Protein AF-A0A3D5XSU3-F1 (afdb_monomer)

Solvent-accessible surface area (backbone atoms only — not comparable to full-atom values): 10838 Å² total; per-residue (Å²): 133,84,71,90,70,83,76,80,87,77,73,99,53,97,87,72,86,68,95,64,68,69,84,56,49,85,48,54,34,37,30,35,28,32,34,83,66,58,62,70,67,56,58,57,62,57,56,72,52,67,53,77,40,77,46,55,34,72,79,31,37,58,52,49,68,58,50,51,60,66,42,47,80,34,43,47,88,50,68,64,54,59,44,76,60,83,76,56,69,68,81,50,39,39,65,70,51,47,55,49,52,39,49,49,56,75,75,43,70,27,30,35,31,33,28,61,68,22,68,73,65,49,95,70,67,49,80,42,80,46,76,69,58,69,68,56,37,55,53,39,37,72,73,37,47,47,54,81,76,48,89,48,38,88,54,60,58,56,45,53,48,30,48,36,62,27,46,51,48,53,32,40,54,49,51,49,55,55,54,52,66,74,74,110

Sequence (184 aa):
MYDKFPTTKVSSDSSKVYKDLSIFKDESLVIVETFPGVSDDVLESFKSLGFNKVINTIDLFISEEEMNKWLKPILTKDRVRGRKFFGEIIDFMDEDKIEEAKKDIVNSNKVLVYGFGASLLSDEGVLVFVVVPRWEIQMRYRKGMPNFNASNYDEDNLKKIKRGYFFEWPMGNKLKKKVFKKMD

Structure (mmCIF, N/CA/C/O backbone):
data_AF-A0A3D5XSU3-F1
#
_entry.id   AF-A0A3D5XSU3-F1
#
loop_
_atom_site.group_PDB
_atom_site.id
_atom_site.type_symbol
_atom_site.label_atom_id
_atom_site.label_alt_id
_atom_site.label_comp_id
_atom_site.label_asym_id
_atom_site.label_entity_id
_atom_site.label_seq_id
_atom_site.pdbx_PDB_ins_code
_atom_site.Cartn_x
_atom_site.Cartn_y
_atom_site.Cartn_z
_atom_site.occupancy
_atom_site.B_iso_or_equiv
_atom_site.auth_seq_id
_atom_site.auth_comp_id
_atom_site.auth_asym_id
_atom_site.auth_atom_id
_atom_site.pdbx_PDB_model_num
ATOM 1 N N . MET A 1 1 ? -5.159 -23.552 28.470 1.00 35.19 1 MET A N 1
ATOM 2 C CA . MET A 1 1 ? -3.911 -22.769 28.376 1.00 35.19 1 MET A CA 1
ATOM 3 C C . MET A 1 1 ? -4.173 -21.711 27.320 1.00 35.19 1 MET A C 1
ATOM 5 O O . MET A 1 1 ? -4.388 -22.079 26.175 1.00 35.19 1 MET A O 1
ATOM 9 N N . TYR A 1 2 ? -4.365 -20.460 27.737 1.00 27.62 2 TYR A N 1
ATOM 10 C CA . TYR A 1 2 ? -4.688 -19.348 26.841 1.00 27.62 2 TYR A CA 1
ATOM 11 C C . TYR A 1 2 ? -3.402 -18.960 26.111 1.00 27.62 2 TYR A C 1
ATOM 13 O O . TYR A 1 2 ? -2.433 -18.571 26.765 1.00 27.62 2 TYR A O 1
ATOM 21 N N . ASP A 1 3 ? -3.362 -19.157 24.795 1.00 31.02 3 ASP A N 1
ATOM 22 C CA . ASP A 1 3 ? -2.258 -18.671 23.976 1.00 31.02 3 ASP A CA 1
ATOM 23 C C . ASP A 1 3 ? -2.402 -17.153 23.875 1.00 31.02 3 ASP A C 1
ATOM 25 O O . ASP A 1 3 ? -3.356 -16.640 23.293 1.00 31.02 3 ASP A O 1
ATOM 29 N N . LYS A 1 4 ? -1.492 -16.438 24.538 1.00 31.00 4 LYS A N 1
ATOM 30 C CA . LYS A 1 4 ? -1.546 -14.981 24.659 1.00 31.00 4 LYS A CA 1
ATOM 31 C C . LYS A 1 4 ? -1.236 -14.292 23.321 1.00 31.00 4 LYS A C 1
ATOM 33 O O . LYS A 1 4 ? -1.549 -13.114 23.198 1.00 31.00 4 LYS A O 1
ATOM 38 N N . PHE A 1 5 ? -0.679 -15.022 22.341 1.00 33.53 5 PHE A N 1
ATOM 39 C CA . PHE A 1 5 ? -0.325 -14.532 21.005 1.00 33.53 5 PHE A CA 1
ATOM 40 C C . PHE A 1 5 ? -0.381 -15.667 19.958 1.00 33.53 5 PHE A C 1
ATOM 42 O O . PHE A 1 5 ? 0.669 -16.151 19.520 1.00 33.53 5 PHE A O 1
ATOM 49 N N . PRO A 1 6 ? -1.579 -16.100 19.516 1.00 36.44 6 PRO A N 1
ATOM 50 C CA . PRO A 1 6 ? -1.706 -17.200 18.567 1.00 36.44 6 PRO A CA 1
ATOM 51 C C . PRO A 1 6 ? -1.044 -16.848 17.229 1.00 36.44 6 PRO A C 1
ATOM 53 O O . PRO A 1 6 ? -1.601 -16.149 16.385 1.00 36.44 6 PRO A O 1
ATOM 56 N N . THR A 1 7 ? 0.168 -17.356 17.009 1.00 34.91 7 THR A N 1
ATOM 57 C CA . THR A 1 7 ? 0.901 -17.187 15.752 1.00 34.91 7 THR A CA 1
ATOM 58 C C . THR A 1 7 ? 0.625 -18.385 14.853 1.00 34.91 7 THR A C 1
ATOM 60 O O . THR A 1 7 ? 1.201 -19.462 15.010 1.00 34.91 7 THR A O 1
ATOM 63 N N . THR A 1 8 ? -0.250 -18.217 13.860 1.00 37.72 8 THR A N 1
ATOM 64 C CA . THR A 1 8 ? -0.461 -19.259 12.846 1.00 37.72 8 THR A CA 1
ATOM 65 C C . THR A 1 8 ? 0.567 -19.097 11.727 1.00 37.72 8 THR A C 1
ATOM 67 O O . THR A 1 8 ? 0.452 -18.210 10.884 1.00 37.72 8 THR A O 1
ATOM 70 N N . LYS A 1 9 ? 1.571 -19.983 11.669 1.00 33.03 9 LYS A N 1
ATOM 71 C CA . LYS A 1 9 ? 2.381 -20.162 10.452 1.00 33.03 9 LYS A CA 1
ATOM 72 C C . LYS A 1 9 ? 1.501 -20.807 9.380 1.00 33.03 9 LYS A C 1
ATOM 74 O O . LYS A 1 9 ? 1.214 -21.999 9.458 1.00 33.03 9 LYS A O 1
ATOM 79 N N . VAL A 1 10 ? 1.060 -20.025 8.396 1.00 38.56 10 VAL A N 1
ATOM 80 C CA . VAL A 1 10 ? 0.245 -20.543 7.287 1.00 38.56 10 VAL A CA 1
ATOM 81 C C . VAL A 1 10 ? 1.139 -21.088 6.168 1.00 38.56 10 VAL A C 1
ATOM 83 O O . VAL A 1 10 ? 2.152 -20.487 5.810 1.00 38.56 10 VAL A O 1
ATOM 86 N N . SER A 1 11 ? 0.772 -22.269 5.660 1.00 30.11 11 SER A N 1
ATOM 87 C CA . SER A 1 11 ? 1.472 -23.025 4.619 1.00 30.11 11 SER A CA 1
ATOM 88 C C . SER A 1 11 ? 1.491 -22.317 3.261 1.00 30.11 11 SER A C 1
ATOM 90 O O . SER A 1 11 ? 0.631 -21.502 2.948 1.00 30.11 11 SER A O 1
ATOM 92 N N . SER A 1 12 ? 2.468 -22.694 2.438 1.00 30.98 12 SER A N 1
ATOM 93 C CA . SER A 1 12 ? 2.912 -22.096 1.171 1.00 30.98 12 SER A CA 1
ATOM 94 C C . SER A 1 12 ? 1.948 -22.159 -0.028 1.00 30.98 12 SER A C 1
ATOM 96 O O . SER A 1 12 ? 2.421 -22.127 -1.163 1.00 30.98 12 SER A O 1
ATOM 98 N N . ASP A 1 13 ? 0.637 -22.254 0.183 1.00 33.56 13 ASP A N 1
ATOM 99 C CA . ASP A 1 13 ? -0.344 -22.298 -0.906 1.00 33.56 13 ASP A CA 1
ATOM 100 C C . ASP A 1 13 ? -1.135 -20.981 -0.962 1.00 33.56 13 ASP A C 1
ATOM 102 O O . ASP A 1 13 ? -1.940 -20.662 -0.087 1.00 33.56 13 ASP A O 1
ATOM 106 N N . SER A 1 14 ? -0.843 -20.168 -1.978 1.00 39.31 14 SER A N 1
ATOM 107 C CA . SER A 1 14 ? -1.239 -18.758 -2.118 1.00 39.31 14 SER A CA 1
ATOM 108 C C . SER A 1 14 ? -2.734 -18.527 -2.376 1.00 39.31 14 SER A C 1
ATOM 110 O O . SER A 1 14 ? -3.153 -17.377 -2.493 1.00 39.31 14 SER A O 1
ATOM 112 N N . SER A 1 15 ? -3.538 -19.592 -2.459 1.00 37.31 15 SER A N 1
ATOM 113 C CA . SER A 1 15 ? -4.966 -19.535 -2.798 1.00 37.31 15 SER A CA 1
ATOM 114 C C . SER A 1 15 ? -5.924 -19.733 -1.612 1.00 37.31 15 SER A C 1
ATOM 116 O O . SER A 1 15 ? -7.123 -19.512 -1.767 1.00 37.31 15 SER A O 1
ATOM 118 N N . LYS A 1 16 ? -5.440 -20.116 -0.419 1.00 41.94 16 LYS A N 1
ATOM 119 C CA . LYS A 1 16 ? -6.287 -20.347 0.771 1.00 41.94 16 LYS A CA 1
ATOM 120 C C . LYS A 1 16 ? -5.563 -19.983 2.073 1.00 41.94 16 LYS A C 1
ATOM 122 O O . LYS A 1 16 ? -4.973 -20.847 2.715 1.00 41.94 16 LYS A O 1
ATOM 127 N N . VAL A 1 17 ? -5.626 -18.714 2.491 1.00 48.19 17 VAL A N 1
ATOM 128 C CA . VAL A 1 17 ? -4.971 -18.229 3.732 1.00 48.19 17 VAL A CA 1
ATOM 129 C C . VAL A 1 17 ? -5.913 -17.397 4.616 1.00 48.19 17 VAL A C 1
ATOM 131 O O . VAL A 1 17 ? -5.492 -16.488 5.315 1.00 48.19 17 VAL A O 1
ATOM 134 N N . TYR A 1 18 ? -7.199 -17.737 4.659 1.00 55.09 18 TYR A N 1
ATOM 135 C CA . TYR A 1 18 ? -8.126 -17.154 5.635 1.00 55.09 18 TYR A CA 1
ATOM 136 C C . TYR A 1 18 ? -8.919 -18.276 6.288 1.00 55.09 18 TYR A C 1
ATOM 138 O O . TYR A 1 18 ? -10.045 -18.559 5.896 1.00 55.09 18 TYR A O 1
ATOM 146 N N . LYS A 1 19 ? -8.292 -19.001 7.224 1.00 57.88 19 LYS A N 1
ATOM 147 C CA . LYS A 1 19 ? -8.977 -20.106 7.916 1.00 57.88 19 LYS A CA 1
ATOM 148 C C . LYS A 1 19 ? -10.201 -19.619 8.694 1.00 57.88 19 LYS A C 1
ATOM 150 O O . LYS A 1 19 ? -11.149 -20.385 8.785 1.00 57.88 19 LYS A O 1
ATOM 155 N N . ASP A 1 20 ? -10.182 -18.371 9.165 1.00 72.94 20 ASP A N 1
ATOM 156 C CA . ASP A 1 20 ? -11.357 -17.617 9.601 1.00 72.94 20 ASP A CA 1
ATOM 157 C C . ASP A 1 20 ? -10.969 -16.141 9.835 1.00 72.94 20 ASP A C 1
ATOM 159 O O . ASP A 1 20 ? -10.135 -15.865 10.694 1.00 72.94 20 ASP A O 1
ATOM 163 N N . LEU A 1 21 ? -11.520 -15.189 9.071 1.00 84.44 21 LEU A N 1
ATOM 164 C CA . LEU A 1 21 ? -11.319 -13.751 9.338 1.00 84.44 21 LEU A CA 1
ATOM 165 C C . LEU A 1 21 ? -12.243 -13.225 10.445 1.00 84.44 21 LEU A C 1
ATOM 167 O O . LEU A 1 21 ? -12.023 -12.123 10.944 1.00 84.44 21 LEU A O 1
ATOM 171 N N . SER A 1 22 ? -13.260 -13.994 10.850 1.00 82.94 22 SER A N 1
ATOM 172 C CA . SER A 1 22 ? -14.223 -13.579 11.875 1.00 82.94 22 SER A CA 1
ATOM 173 C C . SER A 1 22 ? -13.578 -13.351 13.241 1.00 82.94 22 SER A C 1
ATOM 175 O O . SER A 1 22 ? -14.120 -12.599 14.045 1.00 82.94 22 SER A O 1
ATOM 177 N N . ILE A 1 23 ? -12.378 -13.897 13.466 1.00 86.50 23 ILE A N 1
ATOM 178 C CA . ILE A 1 23 ? -11.573 -13.641 14.665 1.00 86.50 23 ILE A CA 1
ATOM 179 C C . ILE A 1 23 ? -11.234 -12.155 14.850 1.00 86.50 2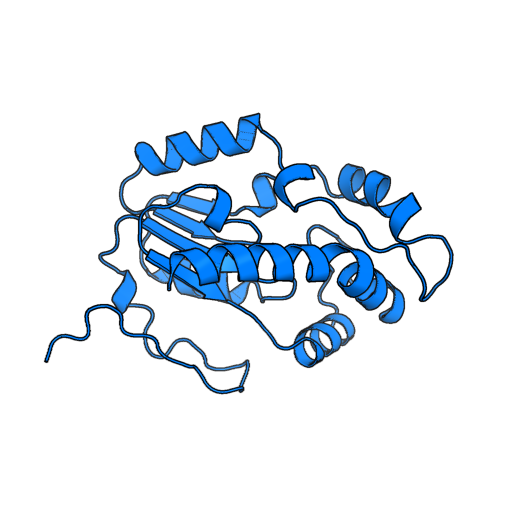3 ILE A C 1
ATOM 181 O O . ILE A 1 23 ? -10.948 -11.742 15.964 1.00 86.50 23 ILE A O 1
ATOM 185 N N . PHE A 1 24 ? -11.284 -11.354 13.780 1.00 89.06 24 PHE A N 1
ATOM 186 C CA . PHE A 1 24 ? -11.039 -9.911 13.825 1.00 89.06 24 PHE A CA 1
ATOM 187 C C . PHE A 1 24 ? -12.332 -9.080 13.848 1.00 89.06 24 PHE A C 1
ATOM 189 O O . PHE A 1 24 ? -12.286 -7.857 13.748 1.00 89.06 24 PHE A O 1
ATOM 196 N N . LYS A 1 25 ? -13.509 -9.718 13.918 1.00 86.94 25 LYS A N 1
ATOM 197 C CA . LYS A 1 25 ? -14.808 -9.041 13.772 1.00 86.94 25 LYS A CA 1
ATOM 198 C C . LYS A 1 25 ? -15.093 -8.041 14.893 1.00 86.94 25 LYS A C 1
ATOM 200 O O . LYS A 1 25 ? -15.769 -7.043 14.635 1.00 86.94 25 LYS A O 1
ATOM 205 N N . ASP A 1 26 ? -14.596 -8.308 16.093 1.00 90.00 26 ASP A N 1
ATOM 206 C CA . ASP A 1 26 ? -14.833 -7.473 17.275 1.00 90.00 26 ASP A CA 1
ATOM 207 C C . ASP A 1 26 ? -13.667 -6.507 17.560 1.00 90.00 26 ASP A C 1
ATOM 209 O O . ASP A 1 26 ? -13.729 -5.725 18.506 1.00 90.00 26 ASP A O 1
ATOM 213 N N . GLU A 1 27 ? -12.628 -6.515 16.718 1.00 93.50 27 GLU A N 1
ATOM 214 C CA . GLU A 1 27 ? -11.475 -5.626 16.856 1.00 93.50 27 GLU A CA 1
ATOM 215 C C . GLU A 1 27 ? -11.819 -4.198 16.426 1.00 93.50 27 GLU A C 1
ATOM 217 O O . GLU A 1 27 ? -12.362 -3.961 15.343 1.00 93.50 27 GLU A O 1
ATOM 222 N N . SER A 1 28 ? -11.473 -3.223 17.270 1.00 95.06 28 SER A N 1
ATOM 223 C CA . SER A 1 28 ? -11.714 -1.800 17.001 1.00 95.06 28 SER A CA 1
ATOM 224 C C . SER A 1 28 ? -10.762 -1.218 15.955 1.00 95.06 28 SER A C 1
ATOM 226 O O . SER A 1 28 ? -11.103 -0.233 15.301 1.00 95.06 28 SER A O 1
ATOM 228 N N . LEU A 1 29 ? -9.586 -1.818 15.778 1.00 96.50 29 LEU A N 1
ATOM 229 C CA . LEU A 1 29 ? -8.596 -1.418 14.787 1.00 96.50 29 LEU A CA 1
ATOM 230 C C . LEU A 1 29 ? -7.875 -2.657 14.261 1.00 96.50 29 LEU A C 1
ATOM 232 O O . LEU A 1 29 ? -7.214 -3.372 15.015 1.00 96.50 29 LEU A O 1
ATOM 236 N N . VAL A 1 30 ? -7.980 -2.881 12.954 1.00 96.31 30 VAL A N 1
ATOM 237 C CA . VAL A 1 30 ? -7.258 -3.939 12.247 1.00 96.31 30 VAL A CA 1
ATOM 238 C C . VAL A 1 30 ? -6.356 -3.300 11.205 1.00 96.31 30 VAL A C 1
ATOM 240 O O . VAL A 1 30 ? -6.812 -2.575 10.323 1.00 96.31 30 VAL A O 1
ATOM 243 N N . ILE A 1 31 ? -5.065 -3.588 11.304 1.00 96.81 31 ILE A N 1
ATOM 244 C CA . ILE A 1 31 ? -4.032 -3.107 10.395 1.00 96.81 31 ILE A CA 1
ATOM 245 C C . ILE A 1 31 ? -3.586 -4.285 9.539 1.00 96.81 31 ILE A C 1
ATOM 247 O O . ILE A 1 31 ? -3.004 -5.243 10.036 1.00 96.81 31 ILE A O 1
ATOM 251 N N . VAL A 1 32 ? -3.841 -4.222 8.240 1.00 95.50 32 VAL A N 1
ATOM 252 C CA . VAL A 1 32 ? -3.448 -5.234 7.261 1.00 95.50 32 VAL A CA 1
ATOM 253 C C . VAL A 1 32 ? -2.291 -4.683 6.436 1.00 95.50 32 VAL A C 1
ATOM 255 O O . VAL A 1 32 ? -2.481 -4.011 5.423 1.00 95.50 32 VAL A O 1
ATOM 258 N N . GLU A 1 33 ? -1.071 -4.972 6.882 1.00 95.81 33 GLU A N 1
ATOM 259 C CA . GLU A 1 33 ? 0.156 -4.616 6.172 1.00 95.81 33 GLU A CA 1
ATOM 260 C C . GLU A 1 33 ? 0.390 -5.600 5.027 1.00 95.81 33 GLU A C 1
ATOM 262 O O . GLU A 1 33 ? 0.591 -6.800 5.242 1.00 95.81 33 GLU A O 1
ATOM 267 N N . THR A 1 34 ? 0.385 -5.096 3.795 1.00 95.19 34 THR A N 1
ATOM 268 C CA . THR A 1 34 ? 0.564 -5.928 2.603 1.00 95.19 34 THR A CA 1
ATOM 269 C C . THR A 1 34 ? 1.929 -5.724 1.974 1.00 95.19 34 THR A C 1
ATOM 271 O O . THR A 1 34 ? 2.338 -4.606 1.663 1.00 95.19 34 THR A O 1
ATOM 274 N N . PHE A 1 35 ? 2.608 -6.823 1.664 1.00 94.50 35 PHE A N 1
ATOM 275 C CA . PHE A 1 35 ? 3.777 -6.777 0.796 1.00 94.50 35 PHE A CA 1
ATOM 276 C C . PHE A 1 35 ? 3.372 -6.425 -0.654 1.00 94.50 35 PHE A C 1
ATOM 278 O O . PHE A 1 35 ? 2.318 -6.876 -1.112 1.00 94.50 35 PHE A O 1
ATOM 285 N N . PRO A 1 36 ? 4.209 -5.706 -1.429 1.00 92.56 36 PRO A N 1
ATOM 286 C CA . PRO A 1 36 ? 3.941 -5.450 -2.846 1.00 92.56 36 PRO A CA 1
ATOM 287 C C . PRO A 1 36 ? 3.627 -6.731 -3.635 1.00 92.56 36 PRO A C 1
ATOM 289 O O . PRO A 1 36 ? 4.386 -7.700 -3.579 1.00 92.56 36 PRO A O 1
ATOM 292 N N . GLY A 1 37 ? 2.525 -6.730 -4.390 1.00 90.75 37 GLY A N 1
ATOM 293 C CA . GLY A 1 37 ? 2.068 -7.871 -5.195 1.00 90.75 37 GLY A CA 1
ATOM 294 C C . GLY A 1 37 ? 1.060 -8.806 -4.510 1.00 90.75 37 GLY A C 1
ATOM 295 O O . GLY A 1 37 ? 0.693 -9.829 -5.095 1.00 90.75 37 GLY A O 1
ATOM 296 N N . VAL A 1 38 ? 0.606 -8.477 -3.295 1.00 91.06 38 VAL A N 1
ATOM 297 C CA . VAL A 1 38 ? -0.639 -9.019 -2.717 1.00 91.06 38 VAL A CA 1
ATOM 298 C C . VAL A 1 38 ? -1.840 -8.588 -3.582 1.00 91.06 38 VAL A C 1
ATOM 300 O O . VAL A 1 38 ? -1.790 -7.538 -4.208 1.00 91.06 38 VAL A O 1
ATOM 303 N N . SER A 1 39 ? -2.862 -9.449 -3.683 1.00 84.25 39 SER A N 1
ATOM 304 C CA . SER A 1 39 ? -4.046 -9.217 -4.535 1.00 84.25 39 SER A CA 1
ATOM 305 C C . SER A 1 39 ? -5.067 -8.345 -3.809 1.00 84.25 39 SER A C 1
ATOM 307 O O . SER A 1 39 ? -5.201 -8.466 -2.591 1.00 84.25 39 SER A O 1
ATOM 309 N N . ASP A 1 40 ? -5.834 -7.550 -4.550 1.00 78.56 40 ASP A N 1
ATOM 310 C CA . ASP A 1 40 ? -6.914 -6.726 -3.998 1.00 78.56 40 ASP A CA 1
ATOM 311 C C . ASP A 1 40 ? -8.055 -7.558 -3.389 1.00 78.56 40 ASP A C 1
ATOM 313 O O . ASP A 1 40 ? -8.745 -7.083 -2.491 1.00 78.56 40 ASP A O 1
ATOM 317 N N . ASP A 1 41 ? -8.194 -8.837 -3.759 1.00 85.81 41 ASP A N 1
ATOM 318 C CA . ASP A 1 41 ? -9.152 -9.772 -3.137 1.00 85.81 41 ASP A CA 1
ATOM 319 C C . ASP A 1 41 ? -8.986 -9.875 -1.609 1.00 85.81 41 ASP A C 1
ATOM 321 O O . ASP A 1 41 ? -9.928 -10.196 -0.875 1.00 85.81 41 ASP A O 1
ATOM 325 N N . VAL A 1 42 ? -7.774 -9.605 -1.107 1.00 88.31 42 VAL A N 1
ATOM 326 C CA . VAL A 1 42 ? -7.507 -9.577 0.332 1.00 88.31 42 VAL A CA 1
ATOM 327 C C . VAL A 1 42 ? -8.268 -8.434 0.993 1.00 88.31 42 VAL A C 1
ATOM 329 O O . VAL A 1 42 ? -8.905 -8.656 2.019 1.00 88.31 42 VAL A O 1
ATOM 332 N N . LEU A 1 43 ? -8.258 -7.237 0.402 1.00 90.56 43 LEU A N 1
ATOM 333 C CA . LEU A 1 43 ? -9.005 -6.093 0.921 1.00 90.56 43 LEU A CA 1
ATOM 334 C C . LEU A 1 43 ? -10.498 -6.415 1.017 1.00 90.56 43 LEU A C 1
ATOM 336 O O . LEU A 1 43 ? -11.109 -6.190 2.061 1.00 90.56 43 LEU A O 1
ATOM 340 N N . GLU A 1 44 ? -11.071 -6.982 -0.045 1.00 88.75 44 GLU A N 1
ATOM 341 C CA . GLU A 1 44 ? -12.492 -7.344 -0.084 1.00 88.75 44 GLU A CA 1
ATOM 342 C C . GLU A 1 44 ? -12.855 -8.372 0.995 1.00 88.75 44 GLU A C 1
ATOM 344 O O . GLU A 1 44 ? -13.892 -8.258 1.653 1.00 88.75 44 GLU A O 1
ATOM 349 N N . SER A 1 45 ? -11.954 -9.318 1.270 1.00 89.38 45 SER A N 1
ATOM 350 C CA . SER A 1 45 ? -12.134 -10.296 2.346 1.00 89.38 45 SER A CA 1
ATOM 351 C C . SER A 1 45 ? -12.237 -9.620 3.722 1.00 89.38 45 SER A C 1
ATOM 353 O O . SER A 1 45 ? -13.114 -9.970 4.511 1.00 89.38 45 SER A O 1
ATOM 355 N N . PHE A 1 46 ? -11.409 -8.610 4.009 1.00 90.75 46 PHE A N 1
ATOM 356 C CA . PHE A 1 46 ? -11.474 -7.860 5.271 1.00 90.75 46 PHE A CA 1
ATOM 357 C C . PHE A 1 46 ? -12.661 -6.893 5.334 1.00 90.75 46 PHE A C 1
ATOM 359 O O . PHE A 1 46 ? -13.288 -6.778 6.385 1.00 90.75 46 PHE A O 1
ATOM 366 N N . LYS A 1 47 ? -13.034 -6.234 4.230 1.00 89.12 47 LYS A N 1
ATOM 367 C CA . LYS A 1 47 ? -14.212 -5.346 4.188 1.00 89.12 47 LYS A CA 1
ATOM 368 C C . LYS A 1 47 ? -15.493 -6.050 4.645 1.00 89.12 47 LYS A C 1
ATOM 370 O O . LYS A 1 47 ? -16.330 -5.429 5.300 1.00 89.12 47 LYS A O 1
ATOM 375 N N . SER A 1 48 ? -15.618 -7.351 4.374 1.00 87.19 48 SER A N 1
ATOM 376 C CA . SER A 1 48 ? -16.769 -8.165 4.787 1.00 87.19 48 SER A CA 1
ATOM 377 C C . SER A 1 48 ? -16.981 -8.266 6.309 1.00 87.19 48 SER A C 1
ATOM 379 O O . SER A 1 48 ? -18.063 -8.649 6.752 1.00 87.19 48 SER A O 1
ATOM 381 N N . LEU A 1 49 ? -15.997 -7.868 7.126 1.00 88.75 49 LEU A N 1
ATOM 382 C CA . LEU A 1 49 ? -16.083 -7.884 8.592 1.00 88.75 49 LEU A CA 1
ATOM 383 C C . LEU A 1 49 ? -16.873 -6.705 9.188 1.00 88.75 49 LEU A C 1
ATOM 385 O O . LEU A 1 49 ? -17.078 -6.655 10.405 1.00 88.75 49 LEU A O 1
ATOM 389 N N . GLY A 1 50 ? -17.334 -5.765 8.356 1.00 90.88 50 GLY A N 1
ATOM 390 C CA . GLY A 1 50 ? -18.191 -4.656 8.781 1.00 90.88 50 GLY A CA 1
ATOM 391 C C . GLY A 1 50 ? -17.440 -3.561 9.537 1.00 90.88 50 GLY A C 1
ATOM 392 O O . GLY A 1 50 ? -17.870 -3.165 10.618 1.00 90.88 50 GLY A O 1
ATOM 393 N N . PHE A 1 51 ? -16.304 -3.115 8.998 1.00 94.50 51 PHE A N 1
ATOM 394 C CA . PHE A 1 51 ? -15.607 -1.914 9.467 1.00 94.50 51 PHE A CA 1
ATOM 395 C C . PHE A 1 51 ? -16.385 -0.652 9.080 1.00 94.50 51 PHE A C 1
ATOM 397 O O . PHE A 1 51 ? -16.926 -0.573 7.978 1.00 94.50 51 PHE A O 1
ATOM 404 N N . ASN A 1 52 ? -16.426 0.348 9.961 1.00 95.88 52 ASN A N 1
ATOM 405 C CA . ASN A 1 52 ? -17.098 1.621 9.6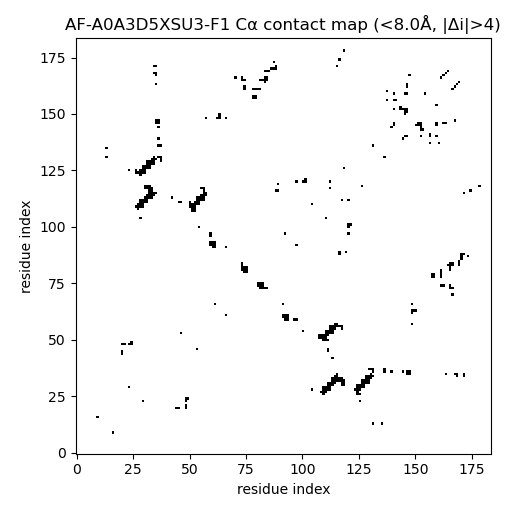82 1.00 95.88 52 ASN A CA 1
ATOM 406 C C . ASN A 1 52 ? -16.238 2.544 8.813 1.00 95.88 52 ASN A C 1
ATOM 408 O O . ASN A 1 52 ? -16.770 3.360 8.063 1.00 95.88 52 ASN A O 1
ATOM 412 N N . LYS A 1 53 ? -14.912 2.413 8.916 1.00 96.88 53 LYS A N 1
ATOM 413 C CA . LYS A 1 53 ? -13.937 3.170 8.133 1.00 96.88 53 LYS A CA 1
ATOM 414 C C . LYS A 1 53 ? -12.899 2.215 7.561 1.00 96.88 53 LYS A C 1
ATOM 416 O O . LYS A 1 53 ? -12.373 1.360 8.271 1.00 96.88 53 LYS A O 1
ATOM 421 N N . VAL A 1 54 ? -12.600 2.388 6.279 1.00 97.31 54 VAL A N 1
ATOM 422 C CA . VAL A 1 54 ? -11.520 1.685 5.586 1.00 97.31 54 VAL A CA 1
ATOM 423 C C . VAL A 1 54 ? -10.551 2.733 5.061 1.00 97.31 54 VAL A C 1
ATOM 425 O O . VAL A 1 54 ? -10.951 3.621 4.312 1.00 97.31 54 VAL A O 1
ATOM 428 N N . ILE A 1 55 ? -9.293 2.631 5.468 1.00 97.94 55 ILE A N 1
ATOM 429 C CA . ILE A 1 55 ? -8.189 3.472 5.016 1.00 97.94 55 ILE A CA 1
ATOM 430 C C . ILE A 1 55 ? -7.306 2.593 4.138 1.00 97.94 55 ILE A C 1
ATOM 432 O O . ILE A 1 55 ? -6.654 1.676 4.636 1.00 97.94 55 ILE A O 1
ATOM 436 N N . ASN A 1 56 ? -7.303 2.850 2.831 1.00 97.25 56 ASN A N 1
ATOM 437 C CA . ASN A 1 56 ? -6.400 2.179 1.906 1.00 97.25 56 ASN A CA 1
ATOM 438 C C . ASN A 1 56 ? -5.137 3.027 1.752 1.00 97.25 56 ASN A C 1
ATOM 440 O O . ASN A 1 56 ? -5.208 4.177 1.322 1.00 97.25 56 ASN A O 1
ATOM 444 N N . THR A 1 57 ? -3.972 2.484 2.102 1.00 97.44 57 THR A N 1
ATOM 445 C CA . THR A 1 57 ? -2.746 3.283 2.125 1.00 97.44 57 THR A CA 1
ATOM 446 C C . THR A 1 57 ? -2.349 3.794 0.755 1.00 97.44 57 THR A C 1
ATOM 448 O O . THR A 1 57 ? -1.667 4.808 0.709 1.00 97.44 57 THR A O 1
ATOM 451 N N . ILE A 1 58 ? -2.798 3.163 -0.340 1.00 96.44 58 ILE A N 1
ATOM 452 C CA . ILE A 1 58 ? -2.530 3.635 -1.706 1.00 96.44 58 ILE A CA 1
ATOM 453 C C . ILE A 1 58 ? -2.972 5.091 -1.918 1.00 96.44 58 ILE A C 1
ATOM 455 O O . ILE A 1 58 ? -2.283 5.834 -2.611 1.00 96.44 58 ILE A O 1
ATOM 459 N N . ASP A 1 59 ? -4.047 5.522 -1.251 1.00 97.25 59 ASP A N 1
ATOM 460 C CA . ASP A 1 59 ? -4.599 6.877 -1.369 1.00 97.25 59 ASP A CA 1
ATOM 461 C C . ASP A 1 59 ? -3.710 7.933 -0.688 1.00 97.25 59 ASP A C 1
ATOM 463 O O . ASP A 1 59 ? -3.798 9.131 -0.983 1.00 97.25 59 ASP A O 1
ATOM 467 N N . LEU A 1 60 ? -2.816 7.481 0.196 1.00 98.12 60 LEU A N 1
ATOM 468 C CA . LEU A 1 60 ? -1.859 8.298 0.938 1.00 98.12 60 LEU A CA 1
ATOM 469 C C . LEU A 1 60 ? -0.544 8.492 0.177 1.00 98.12 60 LEU A C 1
ATOM 471 O O . LEU A 1 60 ? 0.298 9.267 0.617 1.00 98.12 60 LEU A O 1
ATOM 475 N N . PHE A 1 61 ? -0.330 7.791 -0.939 1.00 97.81 61 PHE A N 1
ATOM 476 C CA . PHE A 1 61 ? 0.880 7.955 -1.742 1.00 97.81 61 PHE A CA 1
ATOM 477 C C . PHE A 1 61 ? 0.808 9.193 -2.636 1.00 97.81 61 PHE A C 1
ATOM 479 O O . PHE A 1 61 ? -0.269 9.674 -3.007 1.00 97.81 61 PHE A O 1
ATOM 486 N N . ILE A 1 62 ? 1.989 9.671 -3.030 1.00 97.31 62 ILE A N 1
ATOM 487 C CA . ILE A 1 62 ? 2.140 10.559 -4.182 1.00 97.31 62 ILE A CA 1
ATOM 488 C C . ILE A 1 62 ? 1.543 9.908 -5.435 1.00 97.31 62 ILE A C 1
ATOM 490 O O . ILE A 1 62 ? 1.413 8.680 -5.533 1.00 97.31 62 ILE A O 1
ATOM 494 N N . SER A 1 63 ? 1.218 10.733 -6.427 1.00 97.31 63 SER A N 1
ATOM 495 C CA . SER A 1 63 ? 0.626 10.244 -7.671 1.00 97.31 63 SER A CA 1
ATOM 496 C C . SER A 1 63 ? 1.532 9.235 -8.392 1.00 97.31 63 SER A C 1
ATOM 498 O O . SER A 1 63 ? 2.762 9.265 -8.271 1.00 97.31 63 SER A O 1
ATOM 500 N N . GLU A 1 64 ? 0.933 8.364 -9.210 1.00 96.50 64 GLU A N 1
ATOM 501 C CA . GLU A 1 64 ? 1.687 7.458 -10.087 1.00 96.50 64 GLU A CA 1
ATOM 502 C C . GLU A 1 64 ? 2.715 8.229 -10.940 1.00 96.50 64 GLU A C 1
ATOM 504 O O . GLU A 1 64 ? 3.850 7.778 -11.122 1.00 96.50 64 GLU A O 1
ATOM 509 N N . GLU A 1 65 ? 2.345 9.405 -11.458 1.00 97.06 65 GLU A N 1
ATOM 510 C CA . GLU A 1 65 ? 3.225 10.229 -12.288 1.00 97.06 65 GLU A CA 1
ATOM 511 C C . GLU A 1 65 ? 4.469 10.693 -11.515 1.00 97.06 65 GLU A C 1
ATOM 513 O O . GLU A 1 65 ? 5.597 10.568 -12.005 1.00 97.06 65 GLU A O 1
ATOM 518 N N . GLU A 1 66 ? 4.286 11.198 -10.296 1.00 96.94 66 GLU A N 1
ATOM 519 C CA . GLU A 1 66 ? 5.382 11.637 -9.431 1.00 96.94 66 GLU A CA 1
ATOM 520 C C . GLU A 1 66 ? 6.262 10.469 -9.003 1.00 96.94 66 GLU A C 1
ATOM 522 O O . GLU A 1 66 ? 7.492 10.564 -9.073 1.00 96.94 66 GLU A O 1
ATOM 527 N N . MET A 1 67 ? 5.657 9.332 -8.655 1.00 95.44 67 MET A N 1
ATOM 528 C CA . MET A 1 67 ? 6.401 8.116 -8.351 1.00 95.44 67 MET A CA 1
ATOM 529 C C . MET A 1 67 ? 7.246 7.685 -9.554 1.00 95.44 67 MET A C 1
ATOM 531 O O . MET A 1 67 ? 8.441 7.424 -9.419 1.00 95.44 67 MET A O 1
ATOM 535 N N . ASN A 1 68 ? 6.684 7.686 -10.762 1.00 94.75 68 ASN A N 1
ATOM 536 C CA . ASN A 1 68 ? 7.417 7.339 -11.977 1.00 94.75 68 ASN A CA 1
ATOM 537 C C . ASN A 1 68 ? 8.574 8.316 -12.269 1.00 94.75 68 ASN A C 1
ATOM 539 O O . ASN A 1 68 ? 9.648 7.873 -12.695 1.00 94.75 68 ASN A O 1
ATOM 543 N N . LYS A 1 69 ? 8.414 9.620 -11.992 1.00 95.38 69 LYS A N 1
ATOM 544 C CA . LYS A 1 69 ? 9.501 10.616 -12.087 1.00 95.38 69 LYS A CA 1
ATOM 545 C C . LYS A 1 69 ? 10.646 10.289 -11.124 1.00 95.38 69 LYS A C 1
ATOM 547 O O . LYS A 1 69 ? 11.798 10.236 -11.560 1.00 95.38 69 LYS A O 1
ATOM 552 N N . TRP A 1 70 ? 10.334 9.990 -9.863 1.00 93.81 70 TRP A N 1
ATOM 553 C CA . TRP A 1 70 ? 11.310 9.583 -8.844 1.00 93.81 70 TRP A CA 1
ATOM 554 C C . TRP A 1 70 ? 12.037 8.282 -9.189 1.00 93.81 70 TRP A C 1
ATOM 556 O O . TRP A 1 70 ? 13.248 8.156 -8.992 1.00 93.81 70 TRP A O 1
ATOM 566 N N . LEU A 1 71 ? 11.313 7.308 -9.739 1.00 93.88 71 LEU A N 1
ATOM 567 C CA . LEU A 1 71 ? 11.855 5.991 -10.064 1.00 93.88 71 LEU A CA 1
ATOM 568 C C . LEU A 1 71 ? 12.703 5.972 -11.332 1.00 93.88 71 LEU A C 1
ATOM 570 O O . LEU A 1 71 ? 13.549 5.091 -11.484 1.00 93.88 71 LEU A O 1
ATOM 574 N N . LYS A 1 72 ? 12.533 6.933 -12.240 1.00 94.00 72 LYS A N 1
ATOM 575 C CA . LYS A 1 72 ? 13.277 7.003 -13.506 1.00 94.00 72 LYS A CA 1
ATOM 576 C C . LYS A 1 72 ? 14.808 6.887 -13.343 1.00 94.00 72 LYS A C 1
ATOM 578 O O . LYS A 1 72 ? 15.396 6.037 -14.022 1.00 94.00 72 LYS A O 1
ATOM 583 N N . PRO A 1 73 ? 15.488 7.656 -12.464 1.00 92.06 73 PRO A N 1
ATOM 584 C CA . PRO A 1 73 ? 16.930 7.500 -12.236 1.00 92.06 73 PRO A CA 1
ATOM 585 C C . PRO A 1 73 ? 17.312 6.178 -11.548 1.00 92.06 73 PRO A C 1
ATOM 587 O O . PRO A 1 73 ? 18.432 5.697 -11.730 1.00 92.06 73 PRO A O 1
ATOM 590 N N . ILE A 1 74 ? 16.398 5.573 -10.785 1.00 92.62 74 ILE A N 1
ATOM 591 C CA . ILE A 1 74 ? 16.611 4.316 -10.053 1.00 92.62 74 ILE A CA 1
ATOM 592 C C . ILE A 1 74 ? 16.523 3.123 -11.011 1.00 92.62 74 ILE A C 1
ATOM 594 O O . ILE A 1 74 ? 17.401 2.263 -11.021 1.00 92.62 74 ILE A O 1
ATOM 598 N N . LEU A 1 75 ? 15.491 3.074 -11.853 1.00 93.25 75 LEU A N 1
ATOM 599 C CA . LEU A 1 75 ? 15.246 1.956 -12.764 1.00 93.25 75 LEU A CA 1
ATOM 600 C C . LEU A 1 75 ? 16.143 1.996 -14.002 1.00 93.25 75 LEU A C 1
ATOM 602 O O . LEU A 1 75 ? 16.377 0.946 -14.595 1.00 93.25 75 LEU A O 1
ATOM 606 N N . THR A 1 76 ? 16.686 3.162 -14.360 1.00 92.44 76 THR A N 1
ATOM 607 C CA . THR A 1 76 ? 17.562 3.376 -15.524 1.00 92.44 76 THR A CA 1
ATOM 608 C C . THR A 1 76 ? 16.937 2.951 -16.867 1.00 92.44 76 THR A C 1
ATOM 610 O O . THR A 1 76 ? 15.827 2.416 -16.932 1.00 92.44 76 THR A O 1
ATOM 613 N N . LYS A 1 77 ? 17.649 3.209 -17.974 1.00 90.19 77 LYS A N 1
ATOM 614 C CA . LYS A 1 77 ? 17.241 2.765 -19.320 1.00 90.19 77 LYS A CA 1
ATOM 615 C C . LYS A 1 77 ? 17.579 1.296 -19.599 1.00 90.19 77 LYS A C 1
ATOM 617 O O . LYS A 1 77 ? 17.032 0.734 -20.543 1.00 90.19 77 LYS A O 1
ATOM 622 N N . ASP A 1 78 ? 18.465 0.680 -18.810 1.00 93.94 78 ASP A N 1
ATOM 623 C CA . ASP A 1 78 ? 18.786 -0.741 -18.959 1.00 93.94 78 ASP A CA 1
ATOM 624 C C . ASP A 1 78 ? 17.529 -1.575 -18.692 1.00 93.94 78 ASP A C 1
ATOM 626 O O . ASP A 1 78 ? 16.761 -1.290 -17.772 1.00 93.94 78 ASP A O 1
ATOM 630 N N . ARG A 1 79 ? 17.279 -2.597 -19.510 1.00 91.19 79 ARG A N 1
ATOM 631 C CA . ARG A 1 79 ? 16.055 -3.398 -19.408 1.00 91.19 79 ARG A CA 1
ATOM 632 C C . ARG A 1 79 ? 15.949 -4.143 -18.072 1.00 91.19 79 ARG A C 1
ATOM 634 O O . ARG A 1 79 ? 14.846 -4.272 -17.548 1.00 91.19 79 ARG A O 1
ATOM 641 N N . VAL A 1 80 ? 17.071 -4.599 -17.517 1.00 92.25 80 VAL A N 1
ATOM 642 C CA . VAL A 1 80 ? 17.129 -5.500 -16.353 1.00 92.25 80 VAL A CA 1
ATOM 643 C C . VAL A 1 80 ? 17.779 -4.834 -15.144 1.00 92.25 80 VAL A C 1
ATOM 645 O O . VAL A 1 80 ? 17.352 -5.067 -14.016 1.00 92.25 80 VAL A O 1
ATOM 648 N N . ARG A 1 81 ? 18.808 -4.009 -15.347 1.00 91.31 81 ARG A N 1
ATOM 649 C CA . ARG A 1 81 ? 19.590 -3.399 -14.268 1.00 91.31 81 ARG A CA 1
ATOM 650 C C . ARG A 1 81 ? 18.985 -2.081 -13.801 1.00 91.31 81 ARG A C 1
ATOM 652 O O . ARG A 1 81 ? 18.536 -1.258 -14.590 1.00 91.31 81 ARG A O 1
ATOM 659 N N . GLY A 1 82 ? 19.039 -1.878 -12.493 1.00 92.25 82 GLY A N 1
ATOM 660 C CA . GLY A 1 82 ? 18.709 -0.630 -11.823 1.00 92.25 82 GLY A CA 1
ATOM 661 C C . GLY A 1 82 ? 19.696 -0.355 -10.693 1.00 92.25 82 GLY A C 1
ATOM 662 O O . GLY A 1 82 ? 20.665 -1.090 -10.484 1.00 92.25 82 GLY A O 1
ATOM 663 N N . ARG A 1 83 ? 19.445 0.712 -9.946 1.00 92.44 83 ARG A N 1
ATOM 664 C CA . ARG A 1 83 ? 20.138 1.041 -8.700 1.00 92.44 83 ARG A CA 1
ATOM 665 C C . ARG A 1 83 ? 19.231 0.659 -7.546 1.00 92.44 83 ARG A C 1
ATOM 667 O O . ARG A 1 83 ? 18.037 0.920 -7.592 1.00 92.44 83 ARG A O 1
ATOM 674 N N . LYS A 1 84 ? 19.776 0.027 -6.511 1.00 89.00 84 LYS A N 1
ATOM 675 C CA . LYS A 1 84 ? 18.984 -0.312 -5.328 1.00 89.00 84 LYS A CA 1
ATOM 676 C C . LYS A 1 84 ? 18.568 0.977 -4.621 1.00 89.00 84 LYS A C 1
ATOM 678 O O . LYS A 1 84 ? 19.421 1.815 -4.344 1.00 89.00 84 LYS A O 1
ATOM 683 N N . PHE A 1 85 ? 17.281 1.122 -4.332 1.00 88.75 85 PHE A N 1
ATOM 684 C CA . PHE A 1 85 ? 16.785 2.222 -3.520 1.00 88.75 85 PHE A CA 1
ATOM 685 C C . PHE A 1 85 ? 17.100 1.979 -2.037 1.00 88.75 85 PHE A C 1
ATOM 687 O O . PHE A 1 85 ? 16.984 0.854 -1.538 1.00 88.75 85 PHE A O 1
ATOM 694 N N . PHE A 1 86 ? 17.524 3.035 -1.340 1.00 86.00 86 PHE A N 1
ATOM 695 C CA . PHE A 1 86 ? 17.956 2.969 0.059 1.00 86.00 86 PHE A CA 1
ATOM 696 C C . PHE A 1 86 ? 17.056 3.737 1.031 1.00 86.00 86 PHE A C 1
ATOM 698 O O . PHE A 1 86 ? 17.275 3.592 2.233 1.00 86.00 86 PHE A O 1
ATOM 705 N N . GLY A 1 87 ? 16.037 4.458 0.559 1.00 90.00 87 GLY A N 1
ATOM 706 C CA . GLY A 1 87 ? 15.050 5.127 1.413 1.00 90.00 87 GLY A CA 1
ATOM 707 C C . GLY A 1 87 ? 13.981 4.181 1.965 1.00 90.00 87 GLY A C 1
ATOM 708 O O . GLY A 1 87 ? 14.140 2.948 1.961 1.00 90.00 87 GLY A O 1
ATOM 709 N N . GLU A 1 88 ? 12.908 4.758 2.474 1.00 91.50 88 GLU A N 1
ATOM 710 C CA . GLU A 1 88 ? 11.773 4.084 3.097 1.00 91.50 88 GLU A CA 1
ATOM 711 C C . GLU A 1 88 ? 10.486 4.344 2.310 1.00 91.50 88 GLU A C 1
ATOM 713 O O . GLU A 1 88 ? 10.418 5.257 1.498 1.00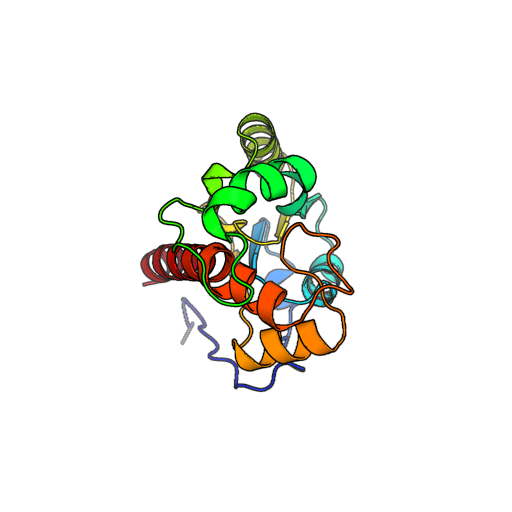 91.50 88 GLU A O 1
ATOM 718 N N . ILE A 1 89 ? 9.459 3.510 2.504 1.00 92.94 89 ILE A N 1
ATOM 719 C CA . ILE A 1 89 ? 8.217 3.675 1.734 1.00 92.94 89 ILE A CA 1
ATOM 720 C C . ILE A 1 89 ? 7.475 4.970 2.100 1.00 92.94 89 ILE A C 1
ATOM 722 O O . ILE A 1 89 ? 6.803 5.541 1.248 1.00 92.94 89 ILE A O 1
ATOM 726 N N . ILE A 1 90 ? 7.656 5.444 3.341 1.00 94.94 90 ILE A N 1
ATOM 727 C CA . ILE A 1 90 ? 7.096 6.704 3.844 1.00 94.94 90 ILE A CA 1
ATOM 728 C C . ILE A 1 90 ? 7.592 7.911 3.034 1.00 94.94 90 ILE A C 1
ATOM 730 O O . ILE A 1 90 ? 6.859 8.879 2.903 1.00 94.94 90 ILE A O 1
ATOM 734 N N . ASP A 1 91 ? 8.772 7.820 2.401 1.00 94.12 91 ASP A N 1
ATOM 735 C CA . ASP A 1 91 ? 9.331 8.882 1.548 1.00 94.12 91 ASP A CA 1
ATOM 736 C C . ASP A 1 91 ? 8.461 9.161 0.300 1.00 94.12 91 ASP A C 1
ATOM 738 O O . ASP A 1 91 ? 8.689 10.134 -0.415 1.00 94.12 91 ASP A O 1
ATOM 742 N N . PHE A 1 92 ? 7.490 8.288 0.006 1.00 95.81 92 PHE A N 1
ATOM 743 C CA . PHE A 1 92 ? 6.550 8.405 -1.115 1.00 95.81 92 PHE A CA 1
ATOM 744 C C . PHE A 1 92 ? 5.109 8.635 -0.662 1.00 95.81 92 PHE A C 1
ATOM 746 O O . PHE A 1 92 ? 4.197 8.550 -1.487 1.00 95.81 92 PHE A O 1
ATOM 753 N N . MET A 1 93 ? 4.893 8.867 0.629 1.00 97.25 93 MET A N 1
ATOM 754 C CA . MET A 1 93 ? 3.582 9.140 1.196 1.00 97.25 93 MET A CA 1
ATOM 755 C C . MET A 1 93 ? 3.459 10.629 1.509 1.00 97.25 93 MET A C 1
ATOM 757 O O . MET A 1 93 ? 4.428 11.283 1.886 1.00 97.25 93 MET A O 1
ATOM 761 N N . ASP A 1 94 ? 2.263 11.159 1.308 1.00 97.44 94 ASP A N 1
ATOM 762 C CA . ASP A 1 94 ? 1.918 12.542 1.594 1.00 97.44 94 ASP A CA 1
ATOM 763 C C . ASP A 1 94 ? 1.694 12.707 3.105 1.00 97.44 94 ASP A C 1
ATOM 765 O O . ASP A 1 94 ? 0.857 12.021 3.700 1.00 97.44 94 ASP A O 1
ATOM 769 N N . GLU A 1 95 ? 2.486 13.579 3.731 1.00 96.44 95 GLU A N 1
ATOM 770 C CA . GLU A 1 95 ? 2.484 13.785 5.182 1.00 96.44 95 GLU A CA 1
ATOM 771 C C . GLU A 1 95 ? 1.130 14.296 5.690 1.00 96.44 95 GLU A C 1
ATOM 773 O O . GLU A 1 95 ? 0.628 13.789 6.695 1.00 96.44 95 GLU A O 1
ATOM 778 N N . ASP A 1 96 ? 0.489 15.215 4.964 1.00 97.62 96 ASP A N 1
ATOM 779 C CA . ASP A 1 96 ? -0.809 15.768 5.355 1.00 97.62 96 ASP A CA 1
ATOM 780 C C . ASP A 1 96 ? -1.888 14.679 5.324 1.00 97.62 96 ASP A C 1
ATOM 782 O O . ASP A 1 96 ? -2.678 14.547 6.265 1.00 97.62 96 ASP A O 1
ATOM 786 N N . LYS A 1 97 ? -1.872 13.826 4.290 1.00 98.25 97 LYS A N 1
ATOM 787 C CA . LYS A 1 97 ? -2.792 12.681 4.195 1.00 98.25 97 LYS A CA 1
ATOM 788 C C . LYS A 1 97 ? -2.550 11.644 5.287 1.00 98.25 97 LYS A C 1
ATOM 790 O O . LYS A 1 97 ? -3.503 11.043 5.780 1.00 98.25 97 LYS A O 1
ATOM 795 N N . ILE A 1 98 ? -1.295 11.403 5.667 1.00 98.06 98 ILE A N 1
ATOM 796 C CA . ILE A 1 98 ? -0.967 10.497 6.775 1.00 98.06 98 ILE A CA 1
ATOM 797 C C . ILE A 1 98 ? -1.545 11.034 8.083 1.00 98.06 98 ILE A C 1
ATOM 799 O O . ILE A 1 98 ? -2.166 10.277 8.830 1.00 98.06 98 ILE A O 1
ATOM 803 N N . GLU A 1 99 ? -1.358 12.320 8.370 1.00 97.81 99 GLU A N 1
ATOM 804 C CA . GLU A 1 99 ? -1.863 12.930 9.599 1.00 97.81 99 GLU A CA 1
ATOM 805 C C . GLU A 1 99 ? -3.396 12.987 9.634 1.00 97.81 99 GLU A C 1
ATOM 807 O O . GLU A 1 99 ? -3.999 12.773 10.688 1.00 97.81 99 GLU A O 1
ATOM 812 N N . GLU A 1 100 ? -4.054 13.198 8.494 1.00 97.94 100 GLU A N 1
ATOM 813 C CA . GLU A 1 100 ? -5.508 13.049 8.374 1.00 97.94 100 GLU A CA 1
ATOM 814 C C . GLU A 1 100 ? -5.953 11.605 8.646 1.00 97.94 100 GLU A C 1
ATOM 816 O O . GLU A 1 100 ? -6.826 11.373 9.484 1.00 97.94 100 GLU A O 1
ATOM 821 N N . ALA A 1 101 ? -5.298 10.620 8.028 1.00 98.12 101 ALA A N 1
ATOM 822 C CA . ALA A 1 101 ? -5.614 9.211 8.229 1.00 98.12 101 ALA A CA 1
ATOM 823 C C . ALA A 1 101 ? -5.420 8.767 9.691 1.00 98.12 101 ALA A C 1
ATOM 825 O O . ALA A 1 101 ? -6.230 8.006 10.221 1.00 98.12 101 ALA A O 1
ATOM 826 N N . LYS A 1 102 ? -4.394 9.274 10.385 1.00 97.94 102 LYS A N 1
ATOM 827 C CA . LYS A 1 102 ? -4.196 9.038 11.826 1.00 97.94 102 LYS A CA 1
ATOM 828 C C . LYS A 1 102 ? -5.330 9.615 12.671 1.00 97.94 102 LYS A C 1
ATOM 830 O O . LYS A 1 102 ? -5.800 8.950 13.592 1.00 97.94 102 LYS A O 1
ATOM 835 N N . LYS A 1 103 ? -5.806 10.824 12.357 1.00 97.44 103 LYS A N 1
ATOM 836 C CA . LYS A 1 103 ? -6.976 11.413 13.033 1.00 97.44 103 LYS A CA 1
ATOM 837 C C . LYS A 1 103 ? -8.229 10.580 12.789 1.00 97.44 103 LYS A C 1
ATOM 839 O O . LYS A 1 103 ? -8.9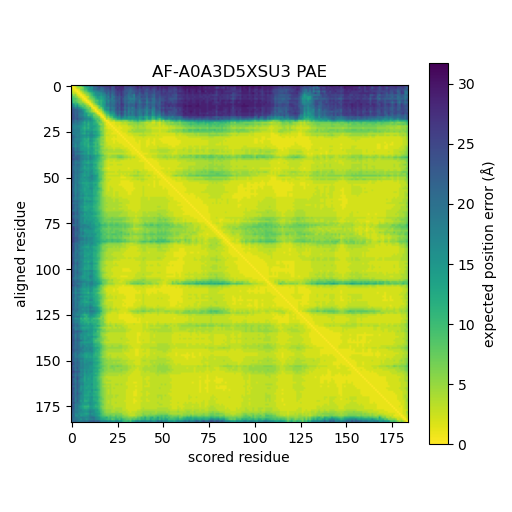89 10.345 13.724 1.00 97.44 103 LYS A O 1
ATOM 844 N N . ASP A 1 104 ? -8.424 10.096 11.566 1.00 96.38 104 ASP A N 1
ATOM 845 C CA . ASP A 1 104 ? -9.542 9.218 11.220 1.00 96.38 104 ASP A CA 1
ATOM 846 C C . ASP A 1 104 ? -9.526 7.914 12.022 1.00 96.38 104 ASP A C 1
ATOM 848 O O . ASP A 1 104 ? -10.589 7.470 12.458 1.00 96.38 104 ASP A O 1
ATOM 852 N N . ILE A 1 105 ? -8.345 7.327 12.256 1.00 97.00 105 ILE A N 1
ATOM 853 C CA . ILE A 1 105 ? -8.184 6.133 13.101 1.00 97.00 105 ILE A CA 1
ATOM 854 C C . ILE A 1 105 ? -8.663 6.407 14.530 1.00 97.00 105 ILE A C 1
ATOM 856 O O . ILE A 1 105 ? -9.400 5.600 15.084 1.00 97.00 105 ILE A O 1
ATOM 860 N N . VAL A 1 106 ? -8.282 7.548 15.113 1.00 95.69 106 VAL A N 1
ATOM 861 C CA . VAL A 1 106 ? -8.647 7.911 16.495 1.00 95.69 106 VAL A CA 1
ATOM 862 C C . VAL A 1 106 ? -10.135 8.257 16.628 1.00 95.69 106 VAL A C 1
ATOM 864 O O . VAL A 1 106 ? -10.758 7.943 17.639 1.00 95.69 106 VAL A O 1
ATOM 867 N N . ASN A 1 107 ? -10.715 8.906 15.616 1.00 94.88 107 ASN A N 1
ATOM 868 C CA . ASN A 1 107 ? -12.086 9.423 15.670 1.00 94.88 107 ASN A CA 1
ATOM 869 C C . ASN A 1 107 ? -13.155 8.419 15.215 1.00 94.88 107 ASN A C 1
ATOM 871 O O . ASN A 1 107 ? -14.349 8.677 15.382 1.00 94.88 107 ASN A O 1
ATOM 875 N N . SER A 1 108 ? -12.754 7.302 14.610 1.00 92.81 108 SER A N 1
ATOM 876 C CA . SER A 1 108 ? -13.674 6.304 14.070 1.00 92.81 108 SER A CA 1
ATOM 877 C C . SER A 1 108 ? -13.726 5.068 14.959 1.00 92.81 108 SER A C 1
ATOM 879 O O . SER A 1 108 ? -12.709 4.556 15.412 1.00 92.81 108 SER A O 1
ATOM 881 N N . ASN A 1 109 ? -14.925 4.522 15.148 1.00 90.06 109 ASN A N 1
ATOM 882 C CA . ASN A 1 109 ? -15.080 3.204 15.757 1.00 90.06 109 ASN A CA 1
ATOM 883 C C . ASN A 1 109 ? -14.881 2.130 14.686 1.00 90.06 109 ASN A C 1
ATOM 885 O O . ASN A 1 109 ? -15.460 2.249 13.612 1.00 90.06 109 ASN A O 1
ATOM 889 N N . LYS A 1 110 ? -14.124 1.070 14.984 1.00 94.75 110 LYS A N 1
ATOM 890 C CA . LYS A 1 110 ? -13.945 -0.103 14.112 1.00 94.75 110 LYS A CA 1
ATOM 891 C C . LYS A 1 110 ? -13.370 0.237 12.728 1.00 94.75 110 LYS A C 1
ATOM 893 O O . LYS A 1 110 ? -14.079 0.317 11.720 1.00 94.75 110 LYS A O 1
ATOM 898 N N . VAL A 1 111 ? -12.051 0.399 12.689 1.00 97.88 111 VAL A N 1
ATOM 899 C CA . VAL A 1 111 ? -11.285 0.861 11.526 1.00 97.88 111 VAL A CA 1
ATOM 900 C C . VAL A 1 111 ? -10.459 -0.269 10.918 1.00 97.88 111 VAL A C 1
ATOM 902 O O . VAL A 1 111 ? -9.802 -1.028 11.627 1.00 97.88 111 VAL A O 1
ATOM 905 N N . LEU A 1 112 ? -10.458 -0.346 9.590 1.00 97.75 112 LEU A N 1
ATOM 906 C CA . LEU A 1 112 ? -9.525 -1.154 8.812 1.00 97.75 112 LEU A CA 1
ATOM 907 C C . LEU A 1 112 ? -8.500 -0.238 8.152 1.00 97.75 112 LEU A C 1
ATOM 909 O O . LEU A 1 112 ? -8.867 0.605 7.337 1.00 97.75 112 LEU A O 1
ATOM 913 N N . VAL A 1 113 ? -7.221 -0.441 8.443 1.00 98.06 113 VAL A N 1
ATOM 914 C CA . VAL A 1 113 ? -6.116 0.145 7.676 1.00 98.06 113 VAL A CA 1
ATOM 915 C C . VAL A 1 113 ? -5.543 -0.957 6.800 1.00 98.06 113 VAL A C 1
ATOM 917 O O . VAL A 1 113 ? -5.163 -2.005 7.309 1.00 98.06 113 VAL A O 1
ATOM 920 N N . TYR A 1 114 ? -5.488 -0.758 5.490 1.00 97.38 114 TYR A N 1
ATOM 921 C CA . TYR A 1 114 ? -5.067 -1.784 4.541 1.00 97.38 114 TYR A CA 1
ATOM 922 C C . TYR A 1 114 ? -4.040 -1.239 3.561 1.00 97.38 114 TYR A C 1
ATOM 924 O O . TYR A 1 114 ? -4.233 -0.168 2.997 1.00 97.38 114 TYR A O 1
ATOM 932 N N . GLY A 1 115 ? -2.997 -2.019 3.293 1.00 96.31 115 GLY A N 1
ATOM 933 C CA . GLY A 1 115 ? -2.110 -1.794 2.161 1.00 96.31 115 GLY A CA 1
ATOM 934 C C . GLY A 1 115 ? -0.638 -1.762 2.540 1.00 96.31 115 GLY A C 1
ATOM 935 O O . GLY A 1 115 ? -0.229 -2.126 3.646 1.00 96.31 115 GLY A O 1
ATOM 936 N N . PHE A 1 116 ? 0.186 -1.362 1.575 1.00 96.12 116 PHE A N 1
ATOM 937 C CA . PHE A 1 116 ? 1.624 -1.261 1.769 1.00 96.12 116 PHE A CA 1
ATOM 938 C C . PHE A 1 116 ? 1.947 -0.017 2.604 1.00 96.12 116 PHE A C 1
ATOM 940 O O . PHE A 1 116 ? 1.576 1.093 2.224 1.00 96.12 116 PHE A O 1
ATOM 947 N N . GLY A 1 117 ? 2.608 -0.200 3.747 1.00 96.25 117 GLY A N 1
ATOM 948 C CA . GLY A 1 117 ? 2.852 0.865 4.720 1.00 96.25 117 GLY A CA 1
ATOM 949 C C . GLY A 1 117 ? 1.709 1.100 5.711 1.00 96.25 117 GLY A C 1
ATOM 950 O O . GLY A 1 117 ? 1.759 2.083 6.443 1.00 96.25 117 GLY A O 1
ATOM 951 N N . ALA A 1 118 ? 0.705 0.218 5.781 1.00 97.12 118 ALA A N 1
ATOM 952 C CA . ALA A 1 118 ? -0.379 0.297 6.765 1.00 97.12 118 ALA A CA 1
ATOM 953 C C . ALA A 1 118 ? 0.132 0.354 8.212 1.00 97.12 118 ALA A C 1
ATOM 955 O O . ALA A 1 118 ? -0.382 1.124 9.022 1.00 97.12 118 ALA A O 1
ATOM 956 N N . SER A 1 119 ? 1.194 -0.391 8.529 1.00 95.81 119 SER A N 1
ATOM 957 C CA . SER A 1 119 ? 1.778 -0.428 9.874 1.00 95.81 119 SER A CA 1
ATOM 958 C C . SER A 1 119 ? 2.507 0.859 10.275 1.00 95.81 119 SER A C 1
ATOM 960 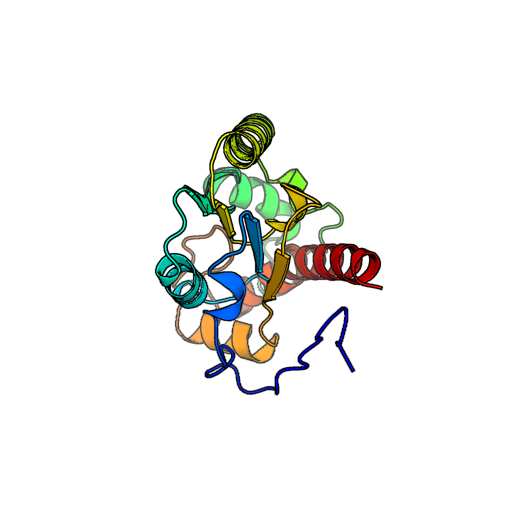O O . SER A 1 119 ? 3.142 0.896 11.323 1.00 95.81 119 SER A O 1
ATOM 962 N N . LEU A 1 120 ? 2.537 1.879 9.413 1.00 96.00 120 LEU A N 1
ATOM 963 C CA . LEU A 1 120 ? 3.112 3.191 9.719 1.00 96.00 120 LEU A CA 1
ATOM 964 C C . LEU A 1 120 ? 2.078 4.150 10.317 1.00 96.00 120 LEU A C 1
ATOM 966 O O . LEU A 1 120 ? 2.461 5.170 10.887 1.00 96.00 120 LEU A O 1
ATOM 970 N N . LEU A 1 121 ? 0.784 3.843 10.177 1.00 96.81 121 LEU A N 1
ATOM 971 C CA . LEU A 1 121 ? -0.292 4.721 10.627 1.00 96.81 121 LEU A CA 1
ATOM 972 C C . LEU A 1 121 ? -0.624 4.557 12.111 1.00 96.81 121 LEU A C 1
ATOM 974 O O . LEU A 1 121 ? -1.107 5.501 12.724 1.00 96.81 121 LEU A O 1
ATOM 978 N N . SER A 1 122 ? -0.383 3.385 12.691 1.00 94.25 122 SER A N 1
ATOM 979 C CA . SER A 1 122 ? -0.624 3.140 14.110 1.00 94.25 122 SER A CA 1
ATOM 980 C C . SER A 1 122 ? 0.212 1.964 14.606 1.00 94.25 122 SER A C 1
ATOM 982 O O . SER A 1 122 ? 0.488 1.028 13.854 1.00 94.25 122 SER A O 1
ATOM 984 N N . ASP A 1 123 ? 0.593 2.033 15.880 1.00 89.50 123 ASP A N 1
ATOM 985 C CA . ASP A 1 123 ? 1.224 0.945 16.634 1.00 89.50 123 ASP A CA 1
ATOM 986 C C . ASP A 1 123 ? 0.226 0.224 17.562 1.00 89.50 123 ASP A C 1
ATOM 988 O O . ASP A 1 123 ? 0.606 -0.671 18.315 1.00 89.50 123 ASP A O 1
ATOM 992 N N . GLU A 1 124 ? -1.050 0.607 17.500 1.00 89.62 124 GLU A N 1
ATOM 993 C CA . GLU A 1 124 ? -2.149 0.031 18.272 1.00 89.62 124 GLU A CA 1
ATOM 994 C C . GLU A 1 124 ? -3.008 -0.919 17.419 1.00 89.62 124 GLU A C 1
ATOM 996 O O . GLU A 1 124 ? -2.949 -0.914 16.189 1.00 89.62 124 GLU A O 1
ATOM 1001 N N . GLY A 1 125 ? -3.860 -1.710 18.076 1.00 90.75 125 GLY A N 1
ATOM 1002 C CA . GLY A 1 125 ? -4.783 -2.634 17.414 1.00 90.75 125 GLY A CA 1
ATOM 1003 C C . GLY A 1 125 ? -4.139 -3.952 16.974 1.00 90.75 125 GLY A C 1
ATOM 1004 O O . GLY A 1 125 ? -3.039 -4.315 17.395 1.00 90.75 125 GLY A O 1
ATOM 1005 N N . VAL A 1 126 ? -4.858 -4.700 16.135 1.00 92.56 126 VAL A N 1
ATOM 1006 C CA . VAL A 1 126 ? -4.409 -6.004 15.635 1.00 92.56 126 VAL A CA 1
ATOM 1007 C C . VAL A 1 126 ? -3.703 -5.849 14.296 1.00 92.56 126 VAL A C 1
ATOM 1009 O O . VAL A 1 126 ? -4.290 -5.390 13.318 1.00 92.56 126 VAL A O 1
ATOM 1012 N N . LEU A 1 127 ? -2.449 -6.297 14.234 1.00 92.81 127 LEU A N 1
ATOM 1013 C CA . LEU A 1 127 ? -1.632 -6.271 13.024 1.00 92.81 127 LEU A CA 1
ATOM 1014 C C . LEU A 1 127 ? -1.627 -7.629 12.310 1.00 92.81 127 LEU A C 1
ATOM 1016 O O . LEU A 1 127 ? -1.161 -8.637 12.842 1.00 92.81 127 LEU A O 1
ATOM 1020 N N . VAL A 1 128 ? -2.062 -7.627 11.054 1.00 91.88 128 VAL A N 1
ATOM 1021 C CA . VAL A 1 128 ? -1.995 -8.751 10.121 1.00 91.88 128 VAL A CA 1
ATOM 1022 C C . VAL A 1 128 ? -0.986 -8.423 9.026 1.00 91.88 128 VAL A C 1
ATOM 1024 O O . VAL A 1 128 ? -1.159 -7.473 8.270 1.00 91.88 128 VAL A O 1
ATOM 1027 N N . PHE A 1 129 ? 0.065 -9.234 8.900 1.00 91.88 129 PHE A N 1
ATOM 1028 C CA . PHE A 1 129 ? 1.052 -9.078 7.831 1.00 91.88 129 PHE A CA 1
ATOM 1029 C C . PHE A 1 129 ? 0.800 -10.086 6.705 1.00 91.88 129 PHE A C 1
ATOM 1031 O O . PHE A 1 129 ? 0.929 -11.296 6.904 1.00 91.88 129 PHE A O 1
ATOM 1038 N N . VAL A 1 130 ? 0.498 -9.600 5.501 1.00 91.38 130 VAL A N 1
ATOM 1039 C CA . VAL A 1 130 ? 0.186 -10.425 4.326 1.00 91.38 130 VAL A CA 1
ATOM 1040 C C . VAL A 1 130 ? 1.336 -10.363 3.326 1.00 91.38 130 VAL A C 1
ATOM 1042 O O . VAL A 1 130 ? 1.745 -9.298 2.868 1.00 91.38 130 VAL A O 1
ATOM 1045 N N . VAL A 1 131 ? 1.873 -11.526 2.954 1.00 89.12 131 VAL A N 1
ATOM 1046 C CA . VAL A 1 131 ? 2.979 -11.636 1.997 1.00 89.12 131 VAL A CA 1
ATOM 1047 C C . VAL A 1 131 ? 2.758 -12.789 1.038 1.00 89.12 131 VAL A C 1
ATOM 1049 O O . VAL A 1 131 ? 2.251 -13.843 1.413 1.00 89.12 131 VAL A O 1
ATOM 1052 N N . VAL A 1 132 ? 3.210 -12.603 -0.197 1.00 87.25 132 VAL A N 1
ATOM 1053 C CA . VAL A 1 132 ? 3.269 -13.651 -1.214 1.00 87.25 132 VAL A CA 1
ATOM 1054 C C . VAL A 1 132 ? 4.726 -13.958 -1.580 1.00 87.25 132 VAL A C 1
ATOM 1056 O O . VAL A 1 132 ? 5.574 -13.057 -1.573 1.00 87.25 132 VAL A O 1
ATOM 1059 N N . PRO A 1 133 ? 5.068 -15.220 -1.896 1.00 88.56 133 PRO A N 1
ATOM 1060 C CA . PRO A 1 133 ? 6.399 -15.560 -2.384 1.00 88.56 133 PRO A CA 1
ATOM 1061 C C . PRO A 1 133 ? 6.756 -14.773 -3.653 1.00 88.56 133 PRO A C 1
ATOM 1063 O O . PRO A 1 133 ? 5.907 -14.532 -4.506 1.00 88.56 133 PRO A O 1
ATOM 1066 N N . ARG A 1 134 ? 8.038 -14.434 -3.846 1.00 90.31 134 ARG A N 1
ATOM 1067 C CA . ARG A 1 134 ? 8.485 -13.688 -5.044 1.00 90.31 134 ARG A CA 1
ATOM 1068 C C . ARG A 1 134 ? 8.125 -14.380 -6.357 1.00 90.31 134 ARG A C 1
ATOM 1070 O O . ARG A 1 134 ? 7.812 -13.701 -7.324 1.00 90.31 134 ARG A O 1
ATOM 1077 N N . TRP A 1 135 ? 8.185 -15.711 -6.388 1.00 91.50 135 TRP A N 1
ATOM 1078 C CA . TRP A 1 135 ? 7.749 -16.506 -7.537 1.00 91.50 135 TRP A CA 1
ATOM 1079 C C . TRP A 1 135 ? 6.291 -16.207 -7.914 1.00 91.50 135 TRP A C 1
ATOM 1081 O O . TRP A 1 135 ? 6.001 -15.954 -9.079 1.00 91.50 135 TRP A O 1
ATOM 1091 N N . GLU A 1 136 ? 5.400 -16.158 -6.924 1.00 92.56 136 GLU A N 1
ATOM 1092 C CA . GLU A 1 136 ? 3.983 -15.864 -7.127 1.00 92.56 136 GLU A CA 1
ATOM 1093 C C . GLU A 1 136 ? 3.790 -14.441 -7.670 1.00 92.56 136 GLU A C 1
ATOM 1095 O O . GLU A 1 136 ? 3.082 -14.253 -8.655 1.00 92.56 136 GLU A O 1
ATOM 1100 N N . ILE A 1 137 ? 4.502 -13.447 -7.121 1.00 93.00 137 ILE A N 1
ATOM 1101 C CA . ILE A 1 137 ? 4.491 -12.066 -7.643 1.00 93.00 137 ILE A CA 1
ATOM 1102 C C . ILE A 1 137 ? 4.909 -12.043 -9.122 1.00 93.00 137 ILE A C 1
ATOM 1104 O O . ILE A 1 137 ? 4.246 -11.427 -9.954 1.00 93.00 137 ILE A O 1
ATOM 1108 N N . GLN A 1 138 ? 5.990 -12.746 -9.472 1.00 94.25 138 GLN A N 1
ATOM 1109 C CA . GLN A 1 138 ? 6.466 -12.825 -10.856 1.00 94.25 138 GLN A CA 1
ATOM 1110 C C . GLN A 1 138 ? 5.448 -13.494 -11.783 1.00 94.25 138 GLN A C 1
ATOM 1112 O O . GLN A 1 138 ? 5.294 -13.062 -12.925 1.00 94.25 138 GLN A O 1
ATOM 1117 N N . MET A 1 139 ? 4.753 -14.529 -11.308 1.00 94.56 139 MET A N 1
ATOM 1118 C CA . MET A 1 139 ? 3.679 -15.183 -12.053 1.00 94.56 139 MET A CA 1
ATOM 1119 C C . MET A 1 139 ? 2.466 -14.272 -12.237 1.00 94.56 139 MET A C 1
ATOM 1121 O O . MET A 1 139 ? 1.884 -14.258 -13.318 1.00 94.56 139 MET A O 1
ATOM 1125 N N . ARG A 1 140 ? 2.115 -13.466 -11.233 1.00 94.00 140 ARG A N 1
ATOM 1126 C CA . ARG A 1 140 ? 1.044 -12.466 -11.336 1.00 94.00 140 ARG A CA 1
ATOM 1127 C C . ARG A 1 140 ? 1.380 -11.365 -12.336 1.00 94.00 140 ARG A C 1
ATOM 1129 O O . ARG A 1 140 ? 0.530 -11.024 -13.150 1.00 94.00 140 ARG A O 1
ATOM 1136 N N . TYR A 1 141 ? 2.624 -10.881 -12.362 1.00 95.44 141 TYR A N 1
ATOM 1137 C CA . TYR A 1 141 ? 3.071 -9.932 -13.390 1.00 95.44 141 TYR A CA 1
ATOM 1138 C C . TYR A 1 141 ? 2.901 -10.490 -14.809 1.00 95.44 141 TYR A C 1
ATOM 1140 O O . TYR A 1 141 ? 2.419 -9.767 -15.682 1.00 95.44 141 TYR A O 1
ATOM 1148 N N . ARG A 1 142 ? 3.203 -11.784 -15.018 1.00 95.06 142 ARG A N 1
ATOM 1149 C CA . ARG A 1 142 ? 2.997 -12.471 -16.311 1.00 95.06 142 ARG A CA 1
ATOM 1150 C C . ARG A 1 142 ? 1.522 -12.583 -16.692 1.00 95.06 142 ARG A C 1
ATOM 1152 O O . ARG A 1 142 ? 1.216 -12.664 -17.872 1.00 95.06 142 ARG A O 1
ATOM 1159 N N . LYS A 1 143 ? 0.631 -12.607 -15.699 1.00 94.38 143 LYS A N 1
ATOM 1160 C CA . LYS A 1 143 ? -0.828 -12.609 -15.873 1.00 94.38 143 LYS A CA 1
ATOM 1161 C C . LYS A 1 143 ? -1.424 -11.200 -16.013 1.00 94.38 143 LYS A C 1
ATOM 1163 O O . LYS A 1 143 ? -2.638 -11.082 -16.081 1.00 94.38 143 LYS A O 1
ATOM 1168 N N . GLY A 1 144 ? -0.597 -10.152 -16.043 1.00 93.94 144 GLY A N 1
ATOM 1169 C CA . GLY A 1 144 ? -1.043 -8.774 -16.259 1.00 93.94 144 GLY A CA 1
ATOM 1170 C C . GLY A 1 144 ? -1.155 -7.915 -14.999 1.00 93.94 144 GLY A C 1
ATOM 1171 O O . GLY A 1 144 ? -1.419 -6.726 -15.123 1.00 93.94 144 GLY A O 1
ATOM 1172 N N . MET A 1 145 ? -0.882 -8.445 -13.797 1.00 94.81 145 MET A N 1
ATOM 1173 C CA . MET A 1 145 ? -0.871 -7.623 -12.576 1.00 94.81 145 MET A CA 1
ATOM 1174 C C . MET A 1 145 ? 0.137 -6.467 -12.727 1.00 94.81 145 MET A C 1
ATOM 1176 O O . MET A 1 145 ? 1.263 -6.708 -13.196 1.00 94.81 145 MET A O 1
ATOM 1180 N N . PRO A 1 146 ? -0.226 -5.229 -12.360 1.00 96.44 146 PRO A N 1
ATOM 1181 C CA . PRO A 1 146 ? 0.697 -4.110 -12.407 1.00 96.44 146 PRO A CA 1
ATOM 1182 C C . PRO A 1 146 ? 1.663 -4.139 -11.213 1.00 96.44 146 PRO A C 1
ATOM 1184 O O . PRO A 1 146 ? 1.547 -4.938 -10.280 1.00 96.44 146 PRO A O 1
ATOM 1187 N N . ASN A 1 147 ? 2.656 -3.260 -11.258 1.00 96.69 147 ASN A N 1
ATOM 1188 C CA . ASN A 1 147 ? 3.469 -2.913 -10.101 1.00 96.69 147 ASN A CA 1
ATOM 1189 C C . ASN A 1 147 ? 2.682 -2.062 -9.091 1.00 96.69 147 ASN A C 1
ATOM 1191 O O . ASN A 1 147 ? 1.612 -1.543 -9.394 1.00 96.69 147 ASN A O 1
ATOM 1195 N N . PHE A 1 148 ? 3.235 -1.893 -7.890 1.00 95.69 148 PHE A N 1
ATOM 1196 C CA . PHE A 1 148 ? 2.623 -1.043 -6.872 1.00 95.69 148 PHE A CA 1
ATOM 1197 C C . PHE A 1 148 ? 2.567 0.415 -7.350 1.00 95.69 148 PHE A C 1
ATOM 1199 O O . PHE A 1 148 ? 3.590 0.932 -7.812 1.00 95.69 148 PHE A O 1
ATOM 1206 N N . ASN A 1 149 ? 1.403 1.063 -7.210 1.00 95.44 149 ASN A N 1
ATOM 1207 C CA . ASN A 1 149 ? 1.138 2.438 -7.656 1.00 95.44 149 ASN A CA 1
ATOM 1208 C C . ASN A 1 149 ? 1.624 2.687 -9.100 1.00 95.44 149 ASN A C 1
ATOM 1210 O O . ASN A 1 149 ? 2.471 3.547 -9.369 1.00 95.44 149 ASN A O 1
ATOM 1214 N N . ALA A 1 150 ? 1.189 1.816 -10.012 1.00 95.56 150 ALA A N 1
ATOM 1215 C CA . ALA A 1 150 ? 1.510 1.880 -11.428 1.00 95.56 150 ALA A CA 1
ATOM 1216 C C . ALA A 1 150 ? 0.368 1.300 -12.268 1.00 95.56 150 ALA A C 1
ATOM 1218 O O . ALA A 1 150 ? -0.247 0.309 -11.889 1.00 95.56 150 ALA A O 1
ATOM 1219 N N . SER A 1 151 ? 0.179 1.839 -13.465 1.00 96.06 151 SER A N 1
ATOM 1220 C CA . SER A 1 151 ? -0.776 1.358 -14.465 1.00 96.06 151 SER A CA 1
ATOM 1221 C C . SER A 1 151 ? -0.064 0.598 -15.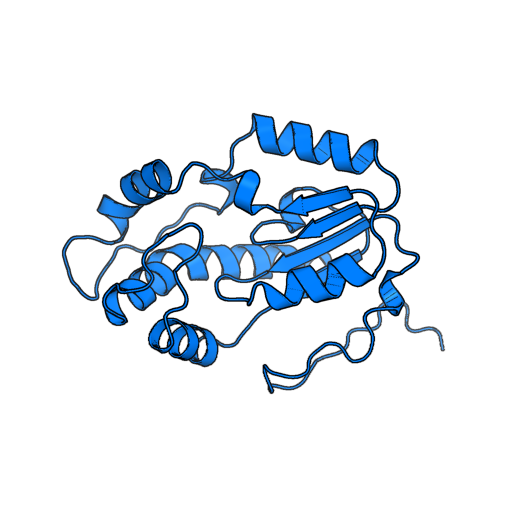589 1.00 96.06 151 SER A C 1
ATOM 1223 O O . SER A 1 151 ? -0.434 0.661 -16.759 1.00 96.06 151 SER A O 1
ATOM 1225 N N . ASN A 1 152 ? 1.010 -0.124 -15.256 1.00 95.38 152 ASN A N 1
ATOM 1226 C CA . ASN A 1 152 ? 1.905 -0.765 -16.220 1.00 95.38 152 ASN A CA 1
ATOM 1227 C C . ASN A 1 152 ? 1.488 -2.206 -16.571 1.00 95.38 152 ASN A C 1
ATOM 1229 O O . ASN A 1 152 ? 2.336 -3.095 -16.661 1.00 95.38 152 ASN A O 1
ATOM 1233 N N . TYR A 1 153 ? 0.189 -2.445 -16.761 1.00 95.69 153 TYR A N 1
ATOM 1234 C CA . TYR A 1 153 ? -0.409 -3.771 -16.978 1.00 95.69 153 TYR A CA 1
ATOM 1235 C C . TYR A 1 153 ? 0.257 -4.562 -18.116 1.00 95.69 153 TYR A C 1
ATOM 1237 O O . TYR A 1 153 ? 0.587 -5.734 -17.923 1.00 95.69 153 TYR A O 1
ATOM 1245 N N . ASP A 1 154 ? 0.585 -3.897 -19.225 1.00 95.62 154 ASP A N 1
ATOM 1246 C CA . ASP A 1 154 ? 1.170 -4.512 -20.428 1.00 95.62 154 ASP A CA 1
ATOM 1247 C C . ASP A 1 154 ? 2.700 -4.353 -20.541 1.00 95.62 154 ASP A C 1
ATOM 1249 O O . ASP A 1 154 ? 3.303 -4.662 -21.569 1.00 95.62 154 ASP A O 1
ATOM 1253 N N . GLU A 1 155 ? 3.362 -3.845 -19.498 1.00 95.44 155 GLU A N 1
ATOM 1254 C CA . GLU A 1 155 ? 4.809 -3.611 -19.521 1.00 95.44 155 GLU A CA 1
ATOM 1255 C C . GLU A 1 155 ? 5.607 -4.925 -19.520 1.00 95.44 155 GLU A C 1
ATOM 1257 O O . GLU A 1 155 ? 5.217 -5.923 -18.907 1.00 95.44 155 GLU A O 1
ATOM 1262 N N . ASP A 1 156 ? 6.785 -4.896 -20.155 1.00 95.12 156 ASP A N 1
ATOM 1263 C CA . ASP A 1 156 ? 7.704 -6.035 -20.209 1.00 95.12 156 ASP A CA 1
ATOM 1264 C C . ASP A 1 156 ? 7.949 -6.628 -18.812 1.00 95.12 156 ASP A C 1
ATOM 1266 O O . ASP A 1 156 ? 8.329 -5.939 -17.858 1.00 95.12 156 ASP A O 1
ATOM 1270 N N . ASN A 1 157 ? 7.778 -7.946 -18.699 1.00 95.75 157 ASN A N 1
ATOM 1271 C CA . ASN A 1 157 ? 7.799 -8.622 -17.407 1.00 95.75 157 ASN A CA 1
ATOM 1272 C C . ASN A 1 157 ? 9.148 -8.463 -16.680 1.00 95.75 157 ASN A C 1
ATOM 1274 O O . ASN A 1 157 ? 9.178 -8.425 -15.450 1.00 95.75 157 ASN A O 1
ATOM 1278 N N . LEU A 1 158 ? 10.271 -8.334 -17.406 1.00 96.00 158 LEU A N 1
ATOM 1279 C CA . LEU A 1 158 ? 11.572 -8.078 -16.775 1.00 96.00 158 LEU A CA 1
ATOM 1280 C C . LEU A 1 158 ? 11.659 -6.665 -16.203 1.00 96.00 158 LEU A C 1
ATOM 1282 O O . LEU A 1 158 ? 12.261 -6.491 -15.145 1.00 96.00 158 LEU A O 1
ATOM 1286 N N . LYS A 1 159 ? 11.030 -5.666 -16.828 1.00 96.69 159 LYS A N 1
ATOM 1287 C CA . LYS A 1 159 ? 10.937 -4.321 -16.246 1.00 96.69 159 LYS A CA 1
ATOM 1288 C C . LYS A 1 159 ? 10.048 -4.292 -15.003 1.00 96.69 159 LYS A C 1
ATOM 1290 O O . LYS A 1 159 ? 10.421 -3.625 -14.036 1.00 96.69 159 LYS A O 1
ATOM 1295 N N . LYS A 1 160 ? 8.943 -5.049 -14.975 1.00 97.00 160 LYS A N 1
ATOM 1296 C CA . LYS A 1 160 ? 8.123 -5.201 -13.757 1.00 97.00 160 LYS A CA 1
ATOM 1297 C C . LYS A 1 160 ? 8.921 -5.818 -12.611 1.00 97.00 160 LYS A C 1
ATOM 1299 O O . LYS A 1 160 ? 8.926 -5.308 -11.489 1.00 97.00 160 LYS A O 1
ATOM 1304 N N . ILE A 1 161 ? 9.679 -6.873 -12.921 1.00 96.88 161 ILE A N 1
ATOM 1305 C CA . ILE A 1 161 ? 10.606 -7.512 -11.980 1.00 96.88 161 ILE A CA 1
ATOM 1306 C C . ILE A 1 161 ? 11.696 -6.536 -11.538 1.00 96.88 161 ILE A C 1
ATOM 1308 O O . ILE A 1 161 ? 12.013 -6.490 -10.355 1.00 96.88 161 ILE A O 1
ATOM 1312 N N . LYS A 1 162 ? 12.251 -5.731 -12.449 1.00 96.88 162 LYS A N 1
ATOM 1313 C CA . LYS A 1 162 ? 13.253 -4.706 -12.136 1.00 96.88 162 LYS A CA 1
ATOM 1314 C C . LYS A 1 162 ? 12.706 -3.689 -11.129 1.00 96.88 162 LYS A C 1
ATOM 1316 O O . LYS A 1 162 ? 13.378 -3.417 -10.135 1.00 96.88 162 LYS A O 1
ATOM 1321 N N . ARG A 1 163 ? 11.487 -3.172 -11.334 1.00 96.81 163 ARG A N 1
ATOM 1322 C CA . ARG A 1 163 ? 10.822 -2.273 -10.372 1.00 96.81 163 ARG A CA 1
ATOM 1323 C C . ARG A 1 163 ? 10.634 -2.947 -9.016 1.00 96.81 163 ARG A C 1
ATOM 1325 O O . ARG A 1 163 ? 11.074 -2.400 -8.007 1.00 96.81 163 ARG A O 1
ATOM 1332 N N . GLY A 1 164 ? 10.114 -4.173 -8.996 1.00 95.75 164 GLY A N 1
ATOM 1333 C CA . GLY A 1 164 ? 9.998 -4.958 -7.767 1.00 95.75 164 GLY A CA 1
ATOM 1334 C C . GLY A 1 164 ? 11.342 -5.127 -7.045 1.00 95.75 164 GLY A C 1
ATOM 1335 O O . GLY A 1 164 ? 11.475 -4.834 -5.861 1.00 95.75 164 GLY A O 1
ATOM 1336 N N . TYR A 1 165 ? 12.381 -5.542 -7.767 1.00 95.94 165 TYR A N 1
ATOM 1337 C CA . TYR A 1 165 ? 13.679 -5.906 -7.200 1.00 95.94 165 TYR A CA 1
ATOM 1338 C C . TYR A 1 165 ? 14.476 -4.718 -6.654 1.00 95.94 165 TYR A C 1
ATOM 1340 O O . TYR A 1 165 ? 15.078 -4.823 -5.583 1.00 95.94 165 TYR A O 1
ATOM 1348 N N . PHE A 1 166 ? 14.513 -3.602 -7.383 1.00 96.19 166 PHE A N 1
ATOM 1349 C CA . PHE A 1 166 ? 15.341 -2.449 -7.021 1.00 96.19 166 PHE A CA 1
ATOM 1350 C C . PHE A 1 166 ? 14.619 -1.425 -6.145 1.00 96.19 166 PHE A C 1
ATOM 1352 O O . PHE A 1 166 ? 15.299 -0.656 -5.464 1.00 96.19 166 PHE A O 1
ATOM 1359 N N . PHE A 1 167 ? 13.284 -1.439 -6.123 1.00 95.50 167 PHE A N 1
ATOM 1360 C CA . PHE A 1 167 ? 12.473 -0.459 -5.407 1.00 95.50 167 PHE A CA 1
ATOM 1361 C C . PHE A 1 167 ? 11.522 -1.107 -4.390 1.00 95.50 167 PHE A C 1
ATOM 1363 O O . PHE A 1 167 ? 11.760 -1.010 -3.186 1.00 95.50 167 PHE A O 1
ATOM 1370 N N . GLU A 1 168 ? 10.492 -1.821 -4.848 1.00 95.38 168 GLU A N 1
ATOM 1371 C CA . GLU A 1 168 ? 9.359 -2.234 -3.999 1.00 95.38 168 GLU A CA 1
ATOM 1372 C C . GLU A 1 168 ? 9.765 -3.252 -2.920 1.00 95.38 168 GLU A C 1
ATOM 1374 O O . GLU A 1 168 ? 9.511 -3.070 -1.728 1.00 95.38 168 GLU A O 1
ATOM 1379 N N . TRP A 1 169 ? 10.448 -4.330 -3.311 1.00 94.81 169 TRP A N 1
ATOM 1380 C CA . TRP A 1 169 ? 10.808 -5.418 -2.405 1.00 94.81 169 TRP A CA 1
ATOM 1381 C C . TRP A 1 169 ? 11.830 -4.999 -1.345 1.00 94.81 169 TRP A C 1
ATOM 1383 O O . TRP A 1 169 ? 11.680 -5.434 -0.202 1.00 94.81 169 TRP A O 1
ATOM 1393 N N . PRO A 1 170 ? 12.879 -4.199 -1.637 1.00 93.62 170 PR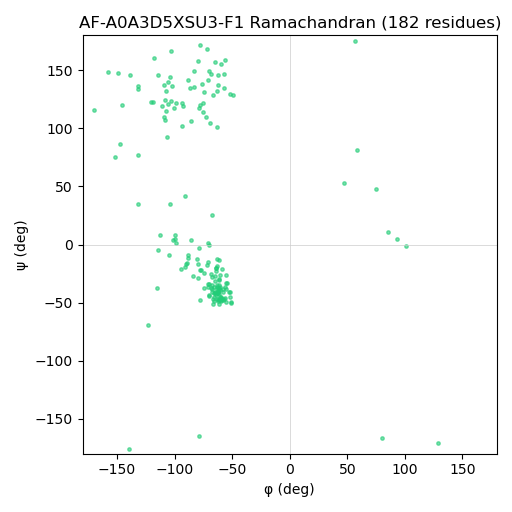O A N 1
ATOM 1394 C CA . PRO A 1 170 ? 13.742 -3.647 -0.597 1.00 93.62 170 PRO A CA 1
ATOM 1395 C C . PRO A 1 170 ? 12.968 -2.935 0.516 1.00 93.62 170 PRO A C 1
ATOM 1397 O O . PRO A 1 170 ? 13.229 -3.210 1.688 1.00 93.62 170 PRO A O 1
ATOM 1400 N N . MET A 1 171 ? 11.992 -2.095 0.169 1.00 93.62 171 MET A N 1
ATOM 1401 C CA . MET A 1 171 ? 11.173 -1.373 1.147 1.00 93.62 171 MET A CA 1
ATOM 1402 C C . MET A 1 171 ? 10.228 -2.310 1.901 1.00 93.62 171 MET A C 1
ATOM 1404 O O . MET A 1 171 ? 10.204 -2.281 3.129 1.00 93.62 171 MET A O 1
ATOM 1408 N N . GLY A 1 172 ? 9.551 -3.226 1.201 1.00 93.69 172 GLY A N 1
ATOM 1409 C CA . GLY A 1 172 ? 8.702 -4.235 1.841 1.00 93.69 172 GLY A CA 1
ATOM 1410 C C . GLY A 1 172 ? 9.471 -5.107 2.830 1.00 93.69 172 GLY A C 1
ATOM 1411 O O . GLY A 1 172 ? 8.990 -5.407 3.918 1.00 93.69 172 GLY A O 1
ATOM 1412 N N . ASN A 1 173 ? 10.718 -5.465 2.509 1.00 93.25 173 ASN A N 1
ATOM 1413 C CA . ASN A 1 173 ? 11.571 -6.223 3.424 1.00 93.25 173 ASN A CA 1
ATOM 1414 C C . ASN A 1 173 ? 12.021 -5.392 4.633 1.00 93.25 173 ASN A C 1
ATOM 1416 O O . ASN A 1 173 ? 12.187 -5.956 5.714 1.00 93.25 173 ASN A O 1
ATOM 1420 N N . LYS A 1 174 ? 12.239 -4.079 4.475 1.00 92.94 174 LYS A N 1
ATOM 1421 C CA . LYS A 1 174 ? 12.529 -3.185 5.605 1.00 92.94 174 LYS A CA 1
ATOM 1422 C C . LYS A 1 174 ? 11.328 -3.084 6.542 1.00 92.94 174 LYS A C 1
ATOM 1424 O O . LYS A 1 174 ? 11.508 -3.288 7.738 1.00 92.94 174 LYS A O 1
ATOM 1429 N N . LEU A 1 175 ? 10.130 -2.846 6.005 1.00 92.69 175 LEU A N 1
ATOM 1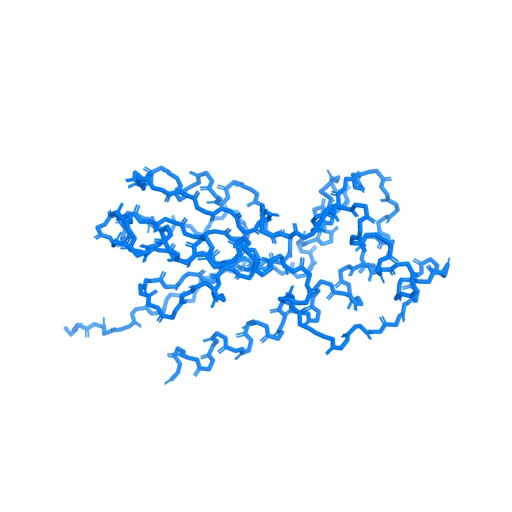430 C CA . LEU A 1 175 ? 8.898 -2.802 6.796 1.00 92.69 175 LEU A CA 1
ATOM 1431 C C . LEU A 1 175 ? 8.639 -4.120 7.512 1.00 92.69 175 LEU A C 1
ATOM 1433 O O . LEU A 1 175 ? 8.486 -4.121 8.727 1.00 92.69 175 LEU A O 1
ATOM 1437 N N . LYS A 1 176 ? 8.740 -5.247 6.799 1.00 91.38 176 LYS A N 1
ATOM 1438 C CA . LYS A 1 176 ? 8.658 -6.578 7.408 1.00 91.38 176 LYS A CA 1
ATOM 1439 C C . LYS A 1 176 ? 9.609 -6.704 8.600 1.00 91.38 176 LYS A C 1
ATOM 1441 O O . LYS A 1 176 ? 9.196 -7.090 9.681 1.00 91.38 176 LYS A O 1
ATOM 1446 N N . LYS A 1 177 ? 10.883 -6.334 8.448 1.00 91.62 177 LYS A N 1
ATOM 1447 C CA . LYS A 1 177 ? 11.843 -6.389 9.564 1.00 91.62 177 LYS A CA 1
ATOM 1448 C C . LYS A 1 177 ? 11.460 -5.484 10.739 1.00 91.62 177 LYS A C 1
ATOM 1450 O O . LYS A 1 177 ? 11.698 -5.879 11.873 1.00 91.62 177 LYS A O 1
ATOM 1455 N N . LYS A 1 178 ? 10.922 -4.286 10.485 1.00 89.75 178 LYS A N 1
ATOM 1456 C CA . LYS A 1 178 ? 10.461 -3.368 11.541 1.00 89.75 178 LYS A CA 1
ATOM 1457 C C . LYS A 1 178 ? 9.259 -3.946 12.289 1.00 89.75 178 LYS A C 1
ATOM 1459 O O . LYS A 1 178 ? 9.280 -3.960 13.510 1.00 89.75 178 LYS A O 1
ATOM 1464 N N . VAL A 1 179 ? 8.274 -4.464 11.558 1.00 86.94 179 VAL A N 1
ATOM 1465 C CA . VAL A 1 179 ? 7.062 -5.081 12.111 1.00 86.94 179 VAL A CA 1
ATOM 1466 C C . VAL A 1 179 ? 7.395 -6.300 12.965 1.00 86.94 179 VAL A C 1
ATOM 1468 O O . VAL A 1 179 ? 6.986 -6.361 14.115 1.00 86.94 179 VAL A O 1
ATOM 1471 N N . PHE A 1 180 ? 8.189 -7.241 12.448 1.00 84.38 180 PHE A N 1
ATOM 1472 C CA . PHE A 1 180 ? 8.513 -8.467 13.184 1.00 84.38 180 PHE A CA 1
ATOM 1473 C C . PHE A 1 180 ? 9.253 -8.180 14.498 1.00 84.38 180 PHE A C 1
ATOM 1475 O O . PHE A 1 180 ? 8.970 -8.817 15.499 1.00 84.38 180 PHE A O 1
ATOM 1482 N N . LYS A 1 181 ? 10.113 -7.153 14.534 1.00 83.25 181 LYS A N 1
ATOM 1483 C CA . LYS A 1 181 ? 10.765 -6.706 15.776 1.00 83.25 181 LYS A CA 1
ATOM 1484 C C . LYS A 1 181 ? 9.809 -6.162 16.841 1.00 83.25 181 LYS A C 1
ATOM 1486 O O . LYS A 1 181 ? 10.232 -6.040 17.979 1.00 83.25 181 LYS A O 1
ATOM 1491 N N . LYS A 1 182 ? 8.594 -5.747 16.470 1.00 72.56 182 LYS A N 1
ATOM 1492 C CA . LYS A 1 182 ? 7.557 -5.292 17.410 1.00 72.56 182 LYS A CA 1
ATOM 1493 C C . LYS A 1 182 ? 6.678 -6.446 17.908 1.0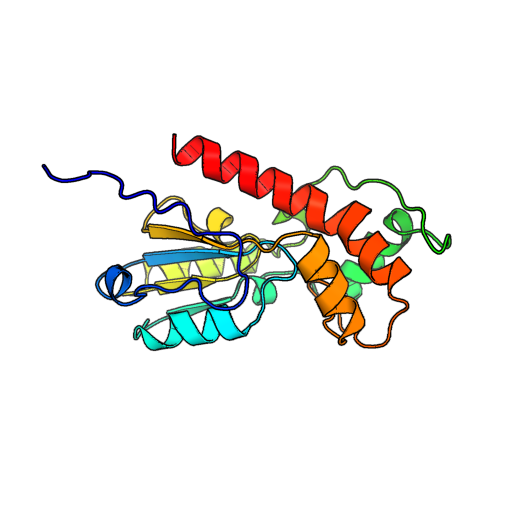0 72.56 182 LYS A C 1
ATOM 1495 O O . LYS A 1 182 ? 5.931 -6.258 18.858 1.00 72.56 182 LYS A O 1
ATOM 1500 N N . MET A 1 183 ? 6.723 -7.594 17.227 1.00 69.44 183 MET A N 1
ATOM 1501 C CA . MET A 1 183 ? 5.937 -8.786 17.559 1.00 69.44 183 MET A CA 1
ATOM 1502 C C . MET A 1 183 ? 6.705 -9.775 18.452 1.00 69.44 183 MET A C 1
ATOM 1504 O O . MET A 1 183 ? 6.062 -10.604 19.092 1.00 69.44 183 MET A O 1
ATOM 1508 N N . ASP A 1 184 ? 8.040 -9.690 18.465 1.00 48.66 184 ASP A N 1
ATOM 1509 C CA . ASP A 1 184 ? 8.945 -10.424 19.366 1.00 48.66 184 ASP A CA 1
ATOM 1510 C C . ASP A 1 184 ? 9.128 -9.676 20.701 1.00 48.66 184 ASP A C 1
ATOM 1512 O O . ASP A 1 184 ? 9.155 -10.351 21.757 1.00 48.66 184 ASP A O 1
#

pLDDT: mean 87.19, std 17.91, range [27.62, 98.25]

Secondary structure (DSSP, 8-state):
---SS------S-TT---S-SGGGTT-SEEEEEE-TT--THHHHHHHTTT-SEEEEGGGGBPPHHHHHHHHHHHH-SSSS--PPP-S-GGGGB-HHHHHHHHHHHHHSSSEEEEETTGGGS-SSSEEEEE---HHHHHHHHHTTPPPTT---TTS-HHHHHHHIIIIIHHHHHHHHHHHHHHH-

Nearest PDB structures (foldseek):
  3pvs-assembly1_C  TM=3.598E-01  e=1.669E+00  Escherichia coli

Foldseek 3Di:
DDPPDDDDPDDQDLPDDPPDPLVCLPWFEEQEAEAWQDDCVVVVVNVVSPAPEEAEQLVQFDALVVVCVVCDQQLDPDLQDGAADDDAPCVGGHPVVLVVVLVCSVPGGGYYYDYHCSCVSDPDIHYHYHYHDPVSSLVVLVVQDATRNDPCSPPDSSSRVSCCPRPRVVNSVVVVVVVVVSVD

Mean predicted aligned error: 6.32 Å

Radius of gyration: 16.92 Å; Cα contacts (8 Å, |Δi|>4): 235; chains: 1; bounding box: 38×39×49 Å